Protein AF-A0A1S3QLS3-F1 (afdb_monomer)

Secondary structure (DSSP, 8-state):
-----------PPPPPPP------TTS---------SSHHHHHHHHHHHHHHHHHHHHHHTSSSS-SSSGGGTHHHHHHHHHHHHHHHHHHHHHHHHHHHHHHHHHHHHHHHHHHHTT-TTS-HHHHHHHHHHHHHHHHHHHHHHHHHHHHHHHHHHHHHS-TT-HHHHHHHHHHHHHHHHHHHHHHHHHHHHHHHHHHHHHHHHHHHHHHHHHHHHHHHHHHHHHHHHHHHHHHHHHHHHHHHHHHHHS--

Nearest PDB structures (foldseek):
  3g6b-assembly1_B  TM=3.651E-01  e=9.790E+00  Thermotoga maritima

pLDDT: mean 72.8, std 21.17, range [32.88, 98.12]

Foldseek 3Di:
DDDDDDDDDDDDDDDDDDDDPDDDPPPPDDDDDDDDDPDPVVVVVVVVVVVVVVVVVVVVVPPDDDDDPPPVVVVVVVVVVVVVVVVVVVVVVVVVVVVVVLVVLLVVLVVVLVVLCPDPVDDPVRSVVSSVVSVVVNVVSVVVVVVVVVVVVLVVLCVPDDPVPVVSVVVSVVVVVVVVVVVVVVVVVVVVVVVVVVVVVVVVVVVVVVVVVVVVVVVVVVVVVVVVVVVVVVVCVVVVVVVVVVVVVVPD

Mean predicted aligned error: 20.03 Å

Radius of gyration: 39.35 Å; Cα contacts (8 Å, |Δi|>4): 33; chains: 1; bounding box: 95×47×128 Å

Sequence (252 aa):
MVAAIGGALSRDPVPKPARTDSPSLFQRIGDIPTREKGAAAVVGWMRVVCAVLCLGLVGALQRDQVAQHAIKLHRGRSAVAKHAWSWVSDNCRRLGSLIRQKNTAIKKLAVAAAAVGRDHSLSDPERLFQVHTLEVFQKELNESERSVFQAVVGLQRALQGDYRDVVNMKESSRQRLEALREAAIKEEQEYVELVAAEKHQVEAVKSALAQNKTLSMLDEILEDVRRAADRLEEEIEDHAFDNNKQVHQQQT

Structure (mmCIF, N/CA/C/O backbone):
data_AF-A0A1S3QLS3-F1
#
_entry.id   AF-A0A1S3QLS3-F1
#
loop_
_atom_site.group_PDB
_atom_site.id
_atom_site.type_symbol
_atom_site.label_atom_id
_atom_site.label_alt_id
_atom_site.label_comp_id
_atom_site.label_asym_id
_atom_site.label_entity_id
_atom_site.label_seq_id
_atom_site.pdbx_PDB_ins_code
_atom_site.Cartn_x
_atom_site.Cartn_y
_atom_site.Cartn_z
_atom_site.occupancy
_atom_site.B_iso_or_equiv
_atom_site.auth_seq_id
_atom_site.auth_comp_id
_atom_site.auth_asym_id
_atom_site.auth_atom_id
_atom_site.pdbx_PDB_model_num
ATOM 1 N N . MET A 1 1 ? 43.095 -18.457 43.032 1.00 43.31 1 MET A N 1
ATOM 2 C CA . MET A 1 1 ? 42.577 -19.423 44.021 1.00 43.31 1 MET A CA 1
ATOM 3 C C . MET A 1 1 ? 41.508 -18.720 44.850 1.00 43.31 1 MET A C 1
ATOM 5 O O . MET A 1 1 ? 41.838 -18.139 45.868 1.00 43.31 1 MET A O 1
ATOM 9 N N . VAL A 1 2 ? 40.261 -18.691 44.369 1.00 37.59 2 VAL A N 1
ATOM 10 C CA . VAL A 1 2 ? 39.062 -18.357 45.162 1.00 37.59 2 VAL A CA 1
ATOM 11 C C . VAL A 1 2 ? 37.937 -19.241 44.632 1.00 37.59 2 VAL A C 1
ATOM 13 O O . VAL A 1 2 ? 37.809 -19.426 43.423 1.00 37.59 2 VAL A O 1
ATOM 16 N N . ALA A 1 3 ? 37.245 -19.878 45.569 1.00 37.16 3 ALA A N 1
ATOM 17 C CA . ALA A 1 3 ? 36.409 -21.046 45.385 1.00 37.16 3 ALA A CA 1
ATOM 18 C C . ALA A 1 3 ? 35.016 -20.738 44.820 1.00 37.16 3 ALA A C 1
ATOM 20 O O . ALA A 1 3 ? 34.483 -19.638 44.948 1.00 37.16 3 ALA A O 1
ATOM 21 N N . ALA A 1 4 ? 34.451 -21.783 44.222 1.00 37.78 4 ALA A N 1
ATOM 22 C CA . ALA A 1 4 ? 33.091 -21.891 43.739 1.00 37.78 4 ALA A CA 1
ATOM 23 C C . ALA A 1 4 ? 32.052 -21.784 44.866 1.00 37.78 4 ALA A C 1
ATOM 25 O O . ALA A 1 4 ? 32.237 -22.353 45.940 1.00 37.78 4 ALA A O 1
ATOM 26 N N . ILE A 1 5 ? 30.911 -21.165 44.559 1.00 41.22 5 ILE A N 1
ATOM 27 C CA . ILE A 1 5 ? 29.632 -21.454 45.210 1.00 41.22 5 ILE A CA 1
ATOM 28 C C . ILE A 1 5 ? 28.620 -21.689 44.090 1.00 41.22 5 ILE A C 1
ATOM 30 O O . ILE A 1 5 ? 28.290 -20.786 43.323 1.00 41.22 5 ILE A O 1
ATOM 34 N N . GLY A 1 6 ? 28.193 -22.945 43.967 1.00 35.69 6 GLY A N 1
ATOM 35 C CA . GLY A 1 6 ? 27.087 -23.356 43.118 1.00 35.69 6 GLY A CA 1
ATOM 36 C C . GLY A 1 6 ? 25.751 -23.050 43.790 1.00 35.69 6 GLY A C 1
ATOM 37 O O . GLY A 1 6 ? 25.571 -23.315 44.975 1.00 35.69 6 GLY A O 1
ATOM 38 N N . GLY A 1 7 ? 24.814 -22.521 43.007 1.00 32.88 7 GLY A N 1
ATOM 39 C CA . GLY A 1 7 ? 23.398 -22.440 43.344 1.00 32.88 7 GLY A CA 1
ATOM 40 C C . GLY A 1 7 ? 22.599 -23.159 42.265 1.00 32.88 7 GLY A C 1
ATOM 41 O O . GLY A 1 7 ? 22.495 -22.676 41.139 1.00 32.88 7 GLY A O 1
ATOM 42 N N . ALA A 1 8 ? 22.081 -24.338 42.601 1.00 41.31 8 ALA A N 1
ATOM 43 C CA . ALA A 1 8 ? 21.146 -25.089 41.781 1.00 41.31 8 ALA A CA 1
ATOM 44 C C . ALA A 1 8 ? 19.765 -24.419 41.856 1.00 41.31 8 ALA A C 1
ATOM 46 O O . ALA A 1 8 ? 19.129 -24.433 42.907 1.00 41.31 8 ALA A O 1
ATOM 47 N N . LEU A 1 9 ? 19.300 -23.842 40.746 1.00 38.62 9 LEU A N 1
ATOM 48 C CA . LEU A 1 9 ? 17.905 -23.439 40.578 1.00 38.62 9 LEU A CA 1
ATOM 49 C C . LEU A 1 9 ? 17.196 -24.492 39.729 1.00 38.62 9 LEU A C 1
ATOM 51 O O . LEU A 1 9 ? 17.477 -24.669 38.541 1.00 38.62 9 LEU A O 1
ATOM 55 N N . SER A 1 10 ? 16.315 -25.217 40.412 1.00 34.38 10 SER A N 1
ATOM 56 C CA . SER A 1 10 ? 15.362 -26.179 39.876 1.00 34.38 10 SER A CA 1
ATOM 57 C C . SER A 1 10 ? 14.588 -25.559 38.709 1.00 34.38 10 SER A C 1
ATOM 59 O O . SER A 1 10 ? 13.976 -24.501 38.850 1.00 34.38 10 SER A O 1
ATOM 61 N N . ARG A 1 11 ? 14.651 -26.192 37.535 1.00 40.09 11 ARG A N 1
ATOM 62 C CA . ARG A 1 11 ? 13.812 -25.852 36.381 1.00 40.09 11 ARG A CA 1
ATOM 63 C C . ARG A 1 11 ? 12.479 -26.571 36.538 1.00 40.09 11 ARG A C 1
ATOM 65 O O . ARG A 1 11 ? 12.402 -27.761 36.240 1.00 40.09 11 ARG A O 1
ATOM 72 N N . ASP A 1 12 ? 11.445 -25.848 36.944 1.00 38.62 12 ASP A N 1
ATOM 73 C CA . ASP A 1 12 ? 10.074 -26.317 36.770 1.00 38.62 12 ASP A CA 1
ATOM 74 C C . ASP A 1 12 ? 9.695 -26.261 35.276 1.00 38.62 12 ASP A C 1
ATOM 76 O O . ASP A 1 12 ? 10.009 -25.279 34.589 1.00 38.62 12 ASP A O 1
ATOM 80 N N . PRO A 1 13 ? 9.060 -27.307 34.718 1.00 44.97 13 PRO A N 1
ATOM 81 C CA . PRO A 1 13 ? 8.638 -27.312 33.327 1.00 44.97 13 PRO A CA 1
ATOM 82 C C . PRO A 1 13 ? 7.395 -26.433 33.127 1.00 44.97 13 PRO A C 1
ATOM 84 O O . PRO A 1 13 ? 6.360 -26.618 33.763 1.00 44.97 13 PRO A O 1
ATOM 87 N N . VAL A 1 14 ? 7.501 -25.502 32.179 1.00 45.75 14 VAL A N 1
ATOM 88 C CA . VAL A 1 14 ? 6.404 -24.669 31.666 1.00 45.75 14 VAL A CA 1
ATOM 89 C C . VAL A 1 14 ? 5.226 -25.554 31.212 1.00 45.75 14 VAL A C 1
ATOM 91 O O . VAL A 1 14 ? 5.446 -26.497 30.442 1.00 45.75 14 VAL A O 1
ATOM 94 N N . PRO A 1 15 ? 3.975 -25.271 31.626 1.00 42.47 15 PRO A N 1
ATOM 95 C CA . PRO A 1 15 ? 2.816 -26.025 31.167 1.00 42.47 15 PRO A CA 1
ATOM 96 C C . PRO A 1 15 ? 2.546 -25.750 29.680 1.00 42.47 15 PRO A C 1
ATOM 98 O O . PRO A 1 15 ? 2.469 -24.606 29.234 1.00 42.47 15 PRO A O 1
ATOM 101 N N . LYS A 1 16 ? 2.405 -26.828 28.900 1.00 47.44 16 LYS A N 1
ATOM 102 C CA . LYS A 1 16 ? 2.003 -26.784 27.487 1.00 47.44 16 LYS A CA 1
ATOM 103 C C . LYS A 1 16 ? 0.564 -26.261 27.365 1.00 47.44 16 LYS A C 1
ATOM 105 O O . LYS A 1 16 ? -0.307 -26.803 28.046 1.00 47.44 16 LYS A O 1
ATOM 110 N N . PRO A 1 17 ? 0.271 -25.302 26.469 1.00 38.28 17 PRO A N 1
ATOM 111 C CA . PRO A 1 17 ? -1.106 -24.942 26.171 1.00 38.28 17 PRO A CA 1
ATOM 112 C C . PRO A 1 17 ? -1.817 -26.082 25.432 1.00 38.28 17 PRO A C 1
ATOM 114 O O . PRO A 1 17 ? -1.264 -26.722 24.532 1.00 38.28 17 PRO A O 1
ATOM 117 N N . ALA A 1 18 ? -3.052 -26.333 25.864 1.00 37.81 18 ALA A N 1
ATOM 118 C CA . ALA A 1 18 ? -3.961 -27.319 25.313 1.00 37.81 18 ALA A CA 1
ATOM 119 C C . ALA A 1 18 ? -4.232 -27.051 23.825 1.00 37.81 18 ALA A C 1
ATOM 121 O O . ALA A 1 18 ? -4.467 -25.922 23.399 1.00 37.81 18 ALA A O 1
ATOM 122 N N . ARG A 1 19 ? -4.190 -28.131 23.045 1.00 35.97 19 ARG A N 1
ATOM 123 C CA . ARG A 1 19 ? -4.496 -28.169 21.618 1.00 35.97 19 ARG A CA 1
ATOM 124 C C . ARG A 1 19 ? -6.001 -27.929 21.443 1.00 35.97 19 ARG A C 1
ATOM 126 O O . ARG A 1 19 ? -6.796 -28.824 21.706 1.00 35.97 19 ARG A O 1
ATOM 133 N N . THR A 1 20 ? -6.384 -26.722 21.040 1.00 37.94 20 THR A N 1
ATOM 134 C CA . THR A 1 20 ? -7.720 -26.432 20.515 1.00 37.94 20 THR A CA 1
ATOM 135 C C . THR A 1 20 ? -7.693 -26.648 19.006 1.00 37.94 20 THR A C 1
ATOM 137 O O . THR A 1 20 ? -7.101 -25.883 18.247 1.00 37.94 20 THR A O 1
ATOM 140 N N . ASP A 1 21 ? -8.299 -27.751 18.573 1.00 36.53 21 ASP A N 1
ATOM 141 C CA . ASP A 1 21 ? -8.483 -28.089 17.165 1.00 36.53 21 ASP A CA 1
ATOM 142 C C . ASP A 1 21 ? -9.600 -27.213 16.566 1.00 36.53 21 ASP A C 1
ATOM 144 O O . ASP A 1 21 ? -10.753 -27.625 16.457 1.00 36.53 21 ASP A O 1
ATOM 148 N N . SER A 1 22 ? -9.252 -25.985 16.173 1.00 37.41 22 SER A N 1
ATOM 149 C CA . SER A 1 22 ? -10.076 -25.144 15.296 1.00 37.41 22 SER A CA 1
ATOM 150 C C . SER A 1 22 ? -9.427 -25.100 13.908 1.00 37.41 22 SER A C 1
ATOM 152 O O . SER A 1 22 ? -8.279 -24.663 13.787 1.00 37.41 22 SER A O 1
ATOM 154 N N . PRO A 1 23 ? -10.103 -25.557 12.839 1.00 35.03 23 PRO A N 1
ATOM 155 C CA . PRO A 1 23 ? -9.496 -25.628 11.519 1.00 35.03 23 PRO A CA 1
ATOM 156 C C . PRO A 1 23 ? -9.262 -24.227 10.943 1.00 35.03 23 PRO A C 1
ATOM 158 O O . PRO A 1 23 ? -10.153 -23.380 10.920 1.00 35.03 23 PRO A O 1
ATOM 161 N N . SER A 1 24 ? -8.047 -24.001 10.441 1.00 37.50 24 SER A N 1
ATOM 162 C CA . SER A 1 24 ? -7.673 -22.774 9.742 1.00 37.50 24 SER A CA 1
ATOM 163 C C . SER A 1 24 ? -8.561 -22.522 8.512 1.00 37.50 24 SER A C 1
ATOM 165 O O . SER A 1 24 ? -8.827 -23.418 7.707 1.00 37.50 24 SER A O 1
ATOM 167 N N . LEU A 1 25 ? -8.970 -21.263 8.329 1.00 45.78 25 LEU A N 1
ATOM 168 C CA . LEU A 1 25 ? -9.805 -20.758 7.223 1.00 45.78 25 LEU A CA 1
ATOM 169 C C . LEU A 1 25 ? -9.152 -20.920 5.827 1.00 45.78 25 LEU A C 1
ATOM 171 O O . LEU A 1 25 ? -9.762 -20.630 4.802 1.00 45.78 25 LEU A O 1
ATOM 175 N N . PHE A 1 26 ? -7.916 -21.426 5.771 1.00 43.84 26 PHE A N 1
ATOM 176 C CA . PHE A 1 26 ? -7.129 -21.624 4.554 1.00 43.84 26 PHE A CA 1
ATOM 177 C C . PHE A 1 26 ? -7.290 -23.002 3.894 1.00 43.84 26 PHE A C 1
ATOM 179 O O . PHE A 1 26 ? -6.754 -23.208 2.806 1.00 43.84 26 PHE A O 1
ATOM 186 N N . GLN A 1 27 ? -8.031 -23.939 4.494 1.00 36.41 27 GLN A N 1
ATOM 187 C CA . GLN A 1 27 ? -8.052 -25.338 4.036 1.00 36.41 27 GLN A CA 1
ATOM 188 C C . GLN A 1 27 ? -9.330 -25.786 3.309 1.00 36.41 27 GLN A C 1
ATOM 190 O O . GLN A 1 27 ? -9.453 -26.959 2.970 1.00 36.41 27 GLN A O 1
ATOM 195 N N . ARG A 1 28 ? -10.276 -24.879 3.027 1.00 44.75 28 ARG A N 1
ATOM 196 C CA . ARG A 1 28 ? -11.597 -25.242 2.478 1.00 44.75 28 ARG A CA 1
ATOM 197 C C . ARG A 1 28 ? -11.948 -24.555 1.152 1.00 44.75 28 ARG A C 1
ATOM 199 O O . ARG A 1 28 ? -13.066 -24.085 0.981 1.00 44.75 28 ARG A O 1
ATOM 206 N N . ILE A 1 29 ? -11.012 -24.498 0.204 1.00 41.16 29 ILE A N 1
ATOM 207 C CA . ILE A 1 29 ? -11.318 -24.117 -1.188 1.00 41.16 29 ILE A CA 1
ATOM 208 C C . ILE A 1 29 ? -10.591 -25.084 -2.129 1.00 41.16 29 ILE A C 1
ATOM 210 O O . ILE A 1 29 ? -9.549 -24.768 -2.700 1.00 41.16 29 ILE A O 1
ATOM 214 N N . GLY A 1 30 ? -11.134 -26.297 -2.217 1.00 37.22 30 GLY A N 1
ATOM 215 C CA . GLY A 1 30 ? -10.863 -27.243 -3.293 1.00 37.22 30 GLY A CA 1
ATOM 216 C C . GLY A 1 30 ? -11.940 -27.119 -4.371 1.00 37.22 30 GLY A C 1
ATOM 217 O O . GLY A 1 30 ? -13.123 -27.054 -4.052 1.00 37.22 30 GLY A O 1
ATOM 218 N N . ASP A 1 31 ? -11.473 -27.098 -5.618 1.00 34.47 31 ASP A N 1
ATOM 219 C CA . ASP A 1 31 ? -12.165 -27.457 -6.862 1.00 34.47 31 ASP A CA 1
ATOM 220 C C . ASP A 1 31 ? -13.143 -26.454 -7.510 1.00 34.47 31 ASP A C 1
ATOM 222 O O . ASP A 1 31 ? -14.327 -26.376 -7.195 1.00 34.47 31 ASP A O 1
ATOM 226 N N . ILE A 1 32 ? -12.649 -25.759 -8.549 1.00 38.97 32 ILE A N 1
ATOM 227 C CA . ILE A 1 32 ? -13.461 -25.173 -9.632 1.00 38.97 32 ILE A CA 1
ATOM 228 C C . ILE A 1 32 ? -12.772 -25.481 -10.980 1.00 38.97 32 ILE A C 1
ATOM 230 O O . ILE A 1 32 ? -11.584 -25.179 -11.128 1.00 38.97 32 ILE A O 1
ATOM 234 N N . PRO A 1 33 ? -13.473 -26.050 -11.984 1.00 38.00 33 PRO A N 1
ATOM 235 C CA . PRO A 1 33 ? -12.876 -26.444 -13.258 1.00 38.00 33 PRO A CA 1
ATOM 236 C C . PRO A 1 33 ? -12.674 -25.240 -14.192 1.00 38.00 33 PRO A C 1
ATOM 238 O O . PRO A 1 33 ? -13.610 -24.503 -14.507 1.00 38.00 33 PRO A O 1
ATOM 241 N N . THR A 1 34 ? -11.452 -25.054 -14.695 1.00 38.03 34 THR A N 1
ATOM 242 C CA . THR A 1 34 ? -11.127 -24.045 -15.711 1.00 38.03 34 THR A CA 1
ATOM 243 C C . THR A 1 34 ? -11.346 -24.596 -17.122 1.00 38.03 34 THR A C 1
ATOM 245 O O . THR A 1 34 ? -10.622 -25.462 -17.604 1.00 38.03 34 THR A O 1
ATOM 248 N N . ARG A 1 35 ? -12.346 -24.052 -17.825 1.00 35.75 35 ARG A N 1
ATOM 249 C CA . ARG A 1 35 ? -12.597 -24.306 -19.252 1.00 35.75 35 ARG A CA 1
ATOM 250 C C . ARG A 1 35 ? -11.636 -23.464 -20.103 1.00 35.75 35 ARG A C 1
ATOM 252 O O . ARG A 1 35 ? -11.918 -22.316 -20.436 1.00 35.75 35 ARG A O 1
ATOM 259 N N . GLU A 1 36 ? -10.491 -24.043 -20.455 1.00 43.66 36 GLU A N 1
ATOM 260 C CA . GLU A 1 36 ? -9.530 -23.504 -21.425 1.00 43.66 36 GLU A CA 1
ATOM 261 C C . GLU A 1 36 ? -10.065 -23.606 -22.859 1.00 43.66 36 GLU A C 1
ATOM 263 O O . GLU A 1 36 ? -10.094 -24.713 -23.382 1.00 43.66 36 GLU A O 1
ATOM 268 N N . LYS A 1 37 ? -10.420 -22.493 -23.529 1.00 38.56 37 LYS A N 1
ATOM 269 C CA . LYS A 1 37 ? -10.368 -22.391 -25.016 1.00 38.56 37 LYS A CA 1
ATOM 270 C C . LYS A 1 37 ? -10.013 -21.002 -25.597 1.00 38.56 37 LYS A C 1
ATOM 272 O O . LYS A 1 37 ? -9.999 -20.859 -26.811 1.00 38.56 37 LYS A O 1
ATOM 277 N N . GLY A 1 38 ? -9.671 -19.984 -24.794 1.00 40.12 38 GLY A N 1
ATOM 278 C CA . GLY A 1 38 ? -9.421 -18.614 -25.307 1.00 40.12 38 GLY A CA 1
ATOM 279 C C . GLY A 1 38 ? -7.994 -18.056 -25.178 1.00 40.12 38 GLY A C 1
ATOM 280 O O . GLY A 1 38 ? -7.667 -17.055 -25.809 1.00 40.12 38 GLY A O 1
ATOM 281 N N . ALA A 1 39 ? -7.122 -18.670 -24.372 1.00 41.25 39 ALA A N 1
ATOM 282 C CA . ALA A 1 39 ? -5.863 -18.042 -23.945 1.00 41.25 39 ALA A CA 1
ATOM 283 C C . ALA A 1 39 ? -4.697 -18.160 -24.951 1.00 41.25 39 ALA A C 1
ATOM 285 O O . ALA A 1 39 ? -3.745 -17.385 -24.880 1.00 41.25 39 ALA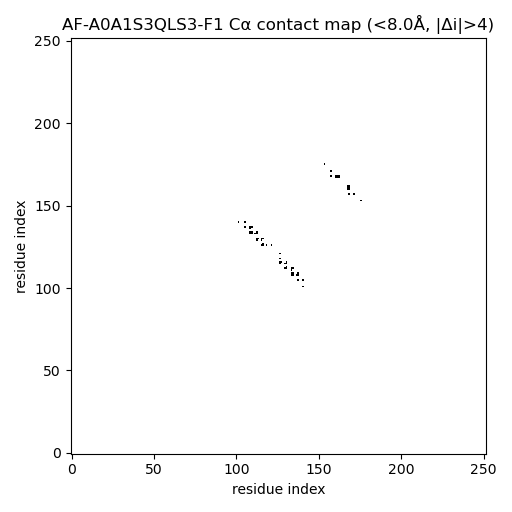 A O 1
ATOM 286 N N . ALA A 1 40 ? -4.756 -19.093 -25.904 1.00 43.12 40 ALA A N 1
ATOM 287 C CA . ALA A 1 40 ? -3.642 -19.350 -26.822 1.00 43.12 40 ALA A CA 1
ATOM 288 C C . ALA A 1 40 ? -3.447 -18.237 -27.871 1.00 43.12 40 ALA A C 1
ATOM 290 O O . ALA A 1 40 ? -2.312 -17.910 -28.220 1.00 43.12 40 ALA A O 1
ATOM 291 N N . ALA A 1 41 ? -4.535 -17.611 -28.332 1.00 44.19 41 ALA A N 1
ATOM 292 C CA . ALA A 1 41 ? -4.475 -16.576 -29.364 1.00 44.19 41 ALA A CA 1
ATOM 293 C C . ALA A 1 41 ? -3.879 -15.260 -28.830 1.00 44.19 41 ALA A C 1
ATOM 295 O O . ALA A 1 41 ? -3.007 -14.675 -29.464 1.00 44.19 41 ALA A O 1
ATOM 296 N N . VAL A 1 42 ? -4.263 -14.836 -27.623 1.00 52.16 42 VAL A N 1
ATOM 297 C CA . VAL A 1 42 ? -3.790 -13.572 -27.023 1.00 52.16 42 VAL A CA 1
ATOM 298 C C . VAL A 1 42 ? -2.299 -13.638 -26.656 1.00 52.16 42 VAL A C 1
ATOM 300 O O . VAL A 1 42 ? -1.559 -12.675 -26.855 1.00 52.16 42 VAL A O 1
ATOM 303 N N . VAL A 1 43 ? -1.816 -14.804 -26.206 1.00 52.22 43 VAL A N 1
ATOM 304 C CA . VAL A 1 43 ? -0.392 -15.029 -25.885 1.00 52.22 43 VAL A CA 1
ATOM 305 C C . VAL A 1 43 ? 0.488 -15.024 -27.144 1.00 52.22 43 VAL A C 1
ATOM 307 O O . VAL A 1 43 ? 1.647 -14.611 -27.079 1.00 52.22 43 VAL A O 1
ATOM 310 N N . GLY A 1 44 ? -0.052 -15.435 -28.297 1.00 49.09 44 GLY A N 1
ATOM 311 C CA . GLY A 1 44 ? 0.652 -15.388 -29.581 1.00 49.09 44 GLY A CA 1
ATOM 312 C C . GLY A 1 44 ? 0.925 -13.959 -30.052 1.00 49.09 44 GLY A C 1
ATOM 313 O O . GLY A 1 44 ? 2.063 -13.623 -30.376 1.00 49.09 44 GLY A O 1
ATOM 314 N N . TRP A 1 45 ? -0.085 -13.089 -30.008 1.00 50.19 45 TRP A N 1
ATOM 315 C CA . TRP A 1 45 ? 0.031 -11.704 -30.481 1.00 50.19 45 TRP A CA 1
ATOM 316 C C . TRP A 1 45 ? 0.941 -10.859 -29.588 1.00 50.19 45 TRP A C 1
ATOM 318 O O . TRP A 1 45 ? 1.773 -10.100 -30.080 1.00 50.19 45 TRP A O 1
ATOM 328 N N . MET A 1 46 ? 0.874 -11.063 -28.271 1.00 52.72 46 MET A N 1
ATOM 329 C CA . MET A 1 46 ? 1.719 -10.340 -27.320 1.00 52.72 46 MET A CA 1
ATOM 330 C C . MET A 1 46 ? 3.203 -10.738 -27.428 1.00 52.72 46 MET A C 1
ATOM 332 O O . MET A 1 46 ? 4.086 -9.904 -27.233 1.00 52.72 46 MET A O 1
ATOM 336 N N . ARG A 1 47 ? 3.494 -11.987 -27.826 1.00 54.97 47 ARG A N 1
ATOM 337 C CA . ARG A 1 47 ? 4.857 -12.444 -28.151 1.00 54.97 47 ARG A CA 1
ATOM 338 C C . ARG A 1 47 ? 5.395 -11.831 -29.441 1.00 54.97 47 ARG A C 1
ATOM 340 O O . ARG A 1 47 ? 6.572 -11.493 -29.482 1.00 54.97 47 ARG A O 1
ATOM 347 N N . VAL A 1 48 ? 4.554 -11.659 -30.461 1.00 65.31 48 VAL A N 1
ATOM 348 C CA . VAL A 1 48 ? 4.946 -11.015 -31.726 1.00 65.31 48 VAL A CA 1
ATOM 349 C C . VAL A 1 48 ? 5.225 -9.528 -31.512 1.00 65.31 48 VAL A C 1
ATOM 351 O O . VAL A 1 48 ? 6.262 -9.043 -31.949 1.00 65.31 48 VAL A O 1
ATOM 354 N N . VAL A 1 49 ? 4.372 -8.819 -30.766 1.00 67.88 49 VAL A N 1
ATOM 355 C CA . VAL A 1 49 ? 4.586 -7.398 -30.434 1.00 67.88 49 VAL A CA 1
ATOM 356 C C . VAL A 1 49 ? 5.864 -7.210 -29.611 1.00 67.88 49 VAL A C 1
ATOM 358 O O . VAL A 1 49 ? 6.665 -6.329 -29.913 1.00 67.88 49 VAL A O 1
ATOM 361 N N . CYS A 1 50 ? 6.110 -8.080 -28.628 1.00 68.25 50 CYS A N 1
ATOM 362 C CA . CYS A 1 50 ? 7.341 -8.059 -27.838 1.00 68.25 50 CYS A CA 1
ATOM 363 C C . CYS A 1 50 ? 8.581 -8.373 -28.695 1.00 68.25 50 CYS A C 1
ATOM 365 O O . CYS A 1 50 ? 9.584 -7.674 -28.593 1.00 68.25 50 CYS A O 1
ATOM 367 N N . ALA A 1 51 ? 8.503 -9.346 -29.609 1.00 64.25 51 ALA A N 1
ATOM 368 C CA . ALA A 1 51 ? 9.592 -9.654 -30.535 1.00 64.25 51 ALA A CA 1
ATOM 369 C C . ALA A 1 51 ? 9.893 -8.489 -31.495 1.00 64.25 51 ALA A C 1
ATOM 371 O O . ALA A 1 51 ? 11.058 -8.172 -31.710 1.00 64.25 51 ALA A O 1
ATOM 372 N N . VAL A 1 52 ? 8.870 -7.812 -32.026 1.00 68.75 52 VAL A N 1
ATOM 373 C CA . VAL A 1 52 ? 9.037 -6.645 -32.910 1.00 68.75 52 VAL A CA 1
ATOM 374 C C . VAL A 1 52 ? 9.644 -5.457 -32.155 1.00 68.75 52 VAL A C 1
ATOM 376 O O . VAL A 1 52 ? 10.575 -4.835 -32.663 1.00 68.75 52 VAL A O 1
ATOM 379 N N . LEU A 1 53 ? 9.204 -5.186 -30.920 1.00 65.12 53 LEU A N 1
ATOM 380 C CA . LEU A 1 53 ? 9.797 -4.142 -30.072 1.00 65.12 53 LEU A CA 1
ATOM 381 C C . LEU A 1 53 ? 11.255 -4.450 -29.695 1.00 65.12 53 LEU A C 1
ATOM 383 O O . LEU A 1 53 ? 12.107 -3.563 -29.747 1.00 65.12 53 LEU A O 1
ATOM 387 N N . CYS A 1 54 ? 11.571 -5.704 -29.365 1.00 62.22 54 CYS A N 1
ATOM 388 C CA . CYS A 1 54 ? 12.933 -6.106 -29.014 1.00 62.22 54 CYS A CA 1
ATOM 389 C C . CYS A 1 54 ? 13.877 -6.156 -30.230 1.00 62.22 54 CYS A C 1
ATOM 391 O O . CYS A 1 54 ? 15.061 -5.863 -30.087 1.00 62.22 54 CYS A O 1
ATOM 393 N N . LEU A 1 55 ? 13.379 -6.485 -31.427 1.00 61.47 55 LEU A N 1
ATOM 394 C CA . LEU A 1 55 ? 14.169 -6.467 -32.666 1.00 61.47 55 LEU A CA 1
ATOM 395 C C . LEU A 1 55 ? 14.365 -5.042 -33.212 1.00 61.47 55 LEU A C 1
ATOM 397 O O . LEU A 1 55 ? 15.440 -4.737 -33.729 1.00 61.47 55 LEU A O 1
ATOM 401 N N . GLY A 1 56 ? 13.384 -4.149 -33.038 1.00 52.44 56 GLY A N 1
ATOM 402 C CA . GLY A 1 56 ? 13.490 -2.733 -33.415 1.00 52.44 56 GLY A CA 1
ATOM 403 C C . GLY A 1 56 ? 14.601 -1.983 -32.668 1.00 52.44 56 GLY A C 1
ATOM 404 O O . GLY A 1 56 ? 15.301 -1.166 -33.264 1.00 52.44 56 GLY A O 1
ATOM 405 N N . LEU A 1 57 ? 14.841 -2.329 -31.399 1.00 51.31 57 LEU A N 1
ATOM 406 C CA . LEU A 1 57 ? 15.940 -1.780 -30.591 1.00 51.31 57 LEU A CA 1
ATOM 407 C C . LEU A 1 57 ? 17.330 -2.256 -31.050 1.00 51.31 57 LEU A C 1
ATOM 409 O O . LEU A 1 57 ? 18.303 -1.517 -30.928 1.00 51.31 57 LEU A O 1
ATOM 413 N N . VAL A 1 58 ? 17.434 -3.463 -31.615 1.00 53.59 58 VAL A N 1
ATOM 414 C CA . VAL A 1 58 ? 18.704 -4.001 -32.140 1.00 53.59 58 VAL A CA 1
ATOM 415 C C . VAL A 1 58 ? 19.004 -3.447 -33.537 1.00 53.59 58 VAL A C 1
ATOM 417 O O . VAL A 1 58 ? 20.161 -3.172 -33.848 1.00 53.59 58 VAL A O 1
ATOM 420 N N . GLY A 1 59 ? 17.974 -3.229 -34.362 1.00 48.59 59 GLY A N 1
ATOM 421 C CA . GLY A 1 59 ? 18.114 -2.657 -35.705 1.00 48.59 59 GLY A CA 1
ATOM 422 C C . GLY A 1 59 ? 18.505 -1.175 -35.720 1.00 48.59 59 GLY A C 1
ATOM 423 O O . GLY A 1 59 ? 19.229 -0.747 -36.617 1.00 48.59 59 GLY A O 1
ATOM 424 N N . ALA A 1 60 ? 18.088 -0.399 -34.713 1.00 45.56 60 ALA A N 1
ATOM 425 C CA . ALA A 1 60 ? 18.444 1.017 -34.592 1.00 45.56 60 ALA A CA 1
ATOM 426 C C . ALA A 1 60 ? 19.912 1.246 -34.177 1.00 45.56 60 ALA A C 1
ATOM 428 O O . ALA A 1 60 ? 20.483 2.282 -34.503 1.00 45.56 60 ALA A O 1
ATOM 429 N N . LEU A 1 61 ? 20.548 0.269 -33.517 1.00 46.03 61 LEU A N 1
ATOM 430 C CA . LEU A 1 61 ? 21.940 0.361 -33.057 1.00 46.03 61 LEU A CA 1
ATOM 431 C C . LEU A 1 61 ? 22.973 -0.077 -34.117 1.00 46.03 61 LEU A C 1
ATOM 433 O O . LEU A 1 61 ? 24.172 -0.018 -33.864 1.00 46.03 61 LEU A O 1
ATOM 437 N N . GLN A 1 62 ? 22.530 -0.570 -35.281 1.00 48.06 62 GLN A N 1
ATOM 438 C CA . GLN A 1 62 ? 23.390 -1.267 -36.246 1.00 48.06 62 GLN A CA 1
ATOM 439 C C . GLN A 1 62 ? 23.494 -0.584 -37.617 1.00 48.06 62 GLN A C 1
ATOM 441 O O . GLN A 1 62 ? 23.789 -1.248 -38.611 1.00 48.06 62 GLN A O 1
ATOM 446 N N . ARG A 1 63 ? 23.234 0.728 -37.695 1.00 44.12 63 ARG A N 1
ATOM 447 C CA . ARG A 1 63 ? 23.302 1.476 -38.962 1.00 44.12 63 ARG A CA 1
ATOM 448 C C . ARG A 1 63 ? 24.552 2.311 -39.198 1.00 44.12 63 ARG A C 1
ATOM 450 O O . ARG A 1 63 ? 24.673 2.827 -40.299 1.00 44.12 63 ARG A O 1
ATOM 457 N N . ASP A 1 64 ? 25.513 2.326 -38.280 1.00 47.09 64 ASP A N 1
ATOM 458 C CA . ASP A 1 64 ? 26.824 2.904 -38.566 1.00 47.09 64 ASP A CA 1
ATOM 459 C C . ASP A 1 64 ? 27.960 1.941 -38.213 1.00 47.09 64 ASP A C 1
ATOM 461 O O . ASP A 1 64 ? 28.188 1.581 -37.063 1.00 47.09 64 ASP A O 1
ATOM 465 N N . GLN A 1 65 ? 28.696 1.593 -39.267 1.00 45.22 65 GLN A N 1
ATOM 466 C CA . GLN A 1 65 ? 30.010 0.958 -39.308 1.00 45.22 65 GLN A CA 1
ATOM 467 C C . GLN A 1 65 ? 30.114 -0.583 -39.341 1.00 45.22 65 GLN A C 1
ATOM 469 O O . GLN A 1 65 ? 29.663 -1.334 -38.480 1.00 45.22 65 GLN A O 1
ATOM 474 N N . VAL A 1 66 ? 30.914 -0.995 -40.334 1.00 47.88 66 VAL A N 1
ATOM 475 C CA . VAL A 1 66 ? 31.646 -2.262 -40.488 1.00 47.88 66 VAL A CA 1
ATOM 476 C C . VAL A 1 66 ? 30.900 -3.419 -41.164 1.00 47.88 66 VAL A C 1
ATOM 478 O O . VAL A 1 66 ? 30.768 -4.527 -40.642 1.00 47.88 66 VAL A O 1
ATOM 481 N N . ALA A 1 67 ? 30.563 -3.211 -42.437 1.00 49.50 67 ALA A N 1
ATOM 482 C CA . ALA A 1 67 ? 30.634 -4.296 -43.407 1.00 49.50 67 ALA A CA 1
ATOM 483 C C . ALA A 1 67 ? 32.118 -4.660 -43.627 1.00 49.50 67 ALA A C 1
ATOM 485 O O . ALA A 1 67 ? 32.879 -3.822 -44.094 1.00 49.50 67 ALA A O 1
ATOM 486 N N . GLN A 1 68 ? 32.504 -5.886 -43.240 1.00 47.84 68 GLN A N 1
ATOM 487 C CA . GLN A 1 68 ? 33.566 -6.756 -43.811 1.00 47.84 68 GLN A CA 1
ATOM 488 C C . GLN A 1 68 ? 34.390 -7.583 -42.798 1.00 47.84 68 GLN A C 1
ATOM 490 O O . GLN A 1 68 ? 35.056 -8.521 -43.215 1.00 47.84 68 GLN A O 1
ATOM 495 N N . HIS A 1 69 ? 34.265 -7.389 -41.477 1.00 44.97 69 HIS A N 1
ATOM 496 C CA . HIS A 1 69 ? 34.952 -8.253 -40.480 1.00 44.97 69 HIS A CA 1
ATOM 497 C C . HIS A 1 69 ? 34.029 -9.198 -39.678 1.00 44.97 69 HIS A C 1
ATOM 499 O O . HIS A 1 69 ? 34.456 -9.871 -38.741 1.00 44.97 69 HIS A O 1
ATOM 505 N N . ALA A 1 70 ? 32.751 -9.297 -40.048 1.00 45.50 70 ALA A N 1
ATOM 506 C CA . ALA A 1 70 ? 31.720 -9.864 -39.180 1.00 45.50 70 ALA A CA 1
ATO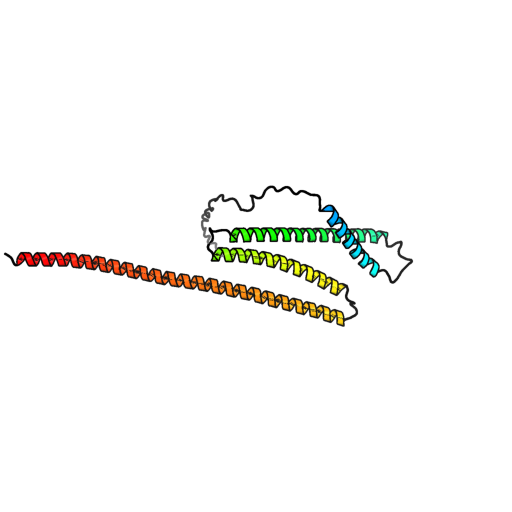M 507 C C . ALA A 1 70 ? 31.748 -11.406 -39.045 1.00 45.50 70 ALA A C 1
ATOM 509 O O . ALA A 1 70 ? 31.382 -11.947 -38.003 1.00 45.50 70 ALA A O 1
ATOM 510 N N . ILE A 1 71 ? 32.244 -12.151 -40.039 1.00 48.38 71 ILE A N 1
ATOM 511 C CA . ILE A 1 71 ? 31.973 -13.602 -40.135 1.00 48.38 71 ILE A CA 1
ATOM 512 C C . ILE A 1 71 ? 32.689 -14.443 -39.052 1.00 48.38 71 ILE A C 1
ATOM 514 O O . ILE A 1 71 ? 32.175 -15.491 -38.661 1.00 48.38 71 ILE A O 1
ATOM 518 N N . LYS A 1 72 ? 33.805 -13.982 -38.462 1.00 47.94 72 LYS A N 1
ATOM 519 C CA . LYS A 1 72 ? 34.504 -14.732 -37.392 1.00 47.94 72 LYS A CA 1
ATOM 520 C C . LYS A 1 72 ? 34.018 -14.439 -35.963 1.00 47.94 72 LYS A C 1
ATOM 522 O O . LYS A 1 72 ? 34.243 -15.271 -35.088 1.00 47.94 72 LYS A O 1
ATOM 527 N N . LEU A 1 73 ? 33.285 -13.347 -35.714 1.00 51.69 73 LEU A N 1
ATOM 528 C CA . LEU A 1 73 ? 32.772 -13.020 -34.368 1.00 51.69 73 LEU A CA 1
ATOM 529 C C . LEU A 1 73 ? 31.384 -13.630 -34.070 1.00 51.69 73 LEU A C 1
ATOM 531 O O . LEU A 1 73 ? 30.966 -13.712 -32.914 1.00 51.69 73 LEU A O 1
ATOM 535 N N . HIS A 1 74 ? 30.654 -14.091 -35.092 1.00 50.91 74 HIS A N 1
ATOM 536 C CA . HIS A 1 74 ? 29.273 -14.571 -34.937 1.00 50.91 74 HIS A CA 1
ATOM 537 C C . HIS A 1 74 ? 29.131 -15.926 -34.223 1.00 50.91 74 HIS A C 1
ATOM 539 O O . HIS A 1 74 ? 28.058 -16.216 -33.683 1.00 50.91 74 HIS A O 1
ATOM 545 N N . ARG A 1 75 ? 30.194 -16.745 -34.163 1.00 51.59 75 ARG A N 1
ATOM 546 C CA . ARG A 1 75 ? 30.131 -18.098 -33.574 1.00 51.59 75 ARG A CA 1
ATOM 547 C C . ARG A 1 75 ? 30.086 -18.077 -32.039 1.00 51.59 75 ARG A C 1
ATOM 549 O O . ARG A 1 75 ? 29.333 -18.848 -31.457 1.00 51.59 75 ARG A O 1
ATOM 556 N N . GLY A 1 76 ? 30.794 -17.142 -31.396 1.00 53.69 76 GLY A N 1
ATOM 557 C CA . GLY A 1 76 ? 30.678 -16.875 -29.952 1.00 53.69 76 GLY A CA 1
ATOM 558 C C . GLY A 1 76 ? 29.501 -15.955 -29.600 1.00 53.69 76 GLY A C 1
ATOM 559 O O . GLY A 1 76 ? 28.813 -16.169 -28.603 1.00 53.69 76 GLY A O 1
ATOM 560 N N . ARG A 1 77 ? 29.189 -14.984 -30.471 1.00 54.09 77 ARG A N 1
ATOM 561 C CA . ARG A 1 77 ? 28.079 -14.034 -30.283 1.00 54.09 77 ARG A CA 1
ATOM 562 C C . ARG A 1 77 ? 26.704 -14.703 -30.302 1.00 54.09 77 ARG A C 1
ATOM 564 O O . ARG A 1 77 ? 25.823 -14.258 -29.581 1.00 54.09 77 ARG A O 1
ATOM 571 N N . SER A 1 78 ? 26.522 -15.793 -31.053 1.00 60.06 78 SER A N 1
ATOM 572 C CA . SER A 1 78 ? 25.266 -16.559 -31.042 1.00 60.06 78 SER A CA 1
ATOM 573 C C . SER A 1 78 ? 25.003 -17.283 -29.720 1.00 60.06 78 SER A C 1
ATOM 575 O O . SER A 1 78 ? 23.855 -17.345 -29.293 1.00 60.06 78 SER A O 1
ATOM 577 N N . ALA A 1 79 ? 26.027 -17.825 -29.053 1.00 64.19 79 ALA A N 1
ATOM 578 C CA . ALA A 1 79 ? 25.851 -18.493 -27.760 1.00 64.19 79 ALA A CA 1
ATOM 579 C C . ALA A 1 79 ? 25.557 -17.478 -26.642 1.00 64.19 79 ALA A C 1
ATOM 581 O O . ALA A 1 79 ? 24.621 -17.665 -25.867 1.00 64.19 79 ALA A O 1
ATOM 582 N N . VAL A 1 80 ? 26.285 -16.357 -26.634 1.00 66.88 80 VAL A N 1
ATOM 583 C CA . VAL A 1 80 ? 26.053 -15.238 -25.705 1.00 66.88 80 VAL A CA 1
ATOM 584 C C . VAL A 1 80 ? 24.684 -14.592 -25.941 1.00 66.88 80 VAL A C 1
ATOM 586 O O . VAL A 1 80 ? 23.960 -14.327 -24.986 1.00 66.88 80 VAL A O 1
ATOM 589 N N . ALA A 1 81 ? 24.272 -14.411 -27.199 1.00 71.50 81 ALA A N 1
ATOM 590 C CA . ALA A 1 81 ? 22.943 -13.901 -27.529 1.00 71.50 81 ALA A CA 1
ATOM 591 C C . ALA A 1 81 ? 21.835 -14.870 -27.092 1.00 71.50 81 ALA A C 1
ATOM 593 O O . ALA A 1 81 ? 20.855 -14.429 -26.503 1.00 71.50 81 ALA A O 1
ATOM 594 N N . LYS A 1 82 ? 21.987 -16.183 -27.316 1.00 75.69 82 LYS A N 1
ATOM 595 C CA . LYS A 1 82 ? 21.013 -17.190 -26.856 1.00 75.69 82 LYS A CA 1
ATOM 596 C C . LYS A 1 82 ? 20.842 -17.170 -25.336 1.00 75.69 82 LYS A C 1
ATOM 598 O O . LYS A 1 82 ? 19.709 -17.200 -24.869 1.00 75.69 82 LYS A O 1
ATOM 603 N N . HIS A 1 83 ? 21.940 -17.062 -24.589 1.00 78.62 83 HIS A N 1
ATOM 604 C CA . HIS A 1 83 ? 21.910 -16.963 -23.128 1.00 78.62 83 HIS A CA 1
ATOM 605 C C . HIS A 1 83 ? 21.278 -15.647 -22.637 1.00 78.62 83 HIS A C 1
ATOM 607 O O . HIS A 1 83 ? 20.493 -15.639 -21.691 1.00 78.62 83 HIS A O 1
ATOM 613 N N . ALA A 1 84 ? 21.577 -14.520 -23.291 1.00 76.56 84 ALA A N 1
ATOM 614 C CA . ALA A 1 84 ? 20.942 -13.240 -22.980 1.00 76.56 84 ALA A CA 1
ATOM 615 C C . ALA A 1 84 ? 19.424 -13.284 -23.239 1.00 76.56 84 ALA A C 1
ATOM 617 O O . ALA A 1 84 ? 18.636 -12.857 -22.398 1.00 76.56 84 ALA A O 1
ATOM 618 N N . TRP A 1 85 ? 19.002 -13.869 -24.364 1.00 83.31 85 TRP A N 1
ATOM 619 C CA . TRP A 1 85 ? 17.588 -14.050 -24.698 1.00 83.31 85 TRP A CA 1
ATOM 620 C C . TRP A 1 85 ? 16.863 -14.995 -23.737 1.00 83.31 85 TRP A C 1
ATOM 622 O O . TRP A 1 85 ? 15.731 -14.700 -23.350 1.00 83.31 85 TRP A O 1
ATOM 632 N N . SER A 1 86 ? 17.493 -16.099 -23.317 1.00 85.75 86 SER A N 1
ATOM 633 C CA . SER A 1 86 ? 16.899 -16.994 -22.318 1.00 85.75 86 SER A CA 1
ATOM 634 C C . SER A 1 86 ? 16.748 -16.294 -20.970 1.00 85.75 86 SER A C 1
ATOM 636 O O . SER A 1 86 ? 15.672 -16.352 -20.384 1.00 85.75 86 SER A O 1
ATOM 638 N N . TRP A 1 87 ? 17.760 -15.538 -20.528 1.00 88.88 87 TRP A N 1
ATOM 639 C CA . TRP A 1 87 ? 17.690 -14.765 -19.287 1.00 88.88 87 TRP A CA 1
ATOM 640 C C . TRP A 1 87 ? 16.564 -13.722 -19.311 1.00 88.88 87 TRP A C 1
ATOM 642 O O . TRP A 1 87 ? 15.772 -13.656 -18.369 1.00 88.88 87 TRP A O 1
ATOM 652 N N . VAL A 1 88 ? 16.432 -12.938 -20.389 1.00 85.94 88 VAL A N 1
ATOM 653 C CA . VAL A 1 88 ? 15.333 -11.963 -20.530 1.00 85.94 88 VAL A CA 1
ATOM 654 C C . VAL A 1 88 ? 13.980 -12.676 -20.514 1.00 85.94 88 VAL A C 1
ATOM 656 O O . VAL A 1 88 ? 13.097 -12.304 -19.744 1.00 85.94 88 VAL A O 1
ATOM 659 N N . SER A 1 89 ? 13.829 -13.743 -21.304 1.00 89.56 89 SER A N 1
ATOM 660 C CA . SER A 1 89 ? 12.599 -14.544 -21.357 1.00 89.56 89 SER A CA 1
ATOM 661 C C . SER A 1 89 ? 12.205 -15.096 -19.982 1.00 89.56 89 SER A C 1
ATOM 663 O O . SER A 1 89 ? 11.032 -15.032 -19.600 1.00 89.56 89 SER A O 1
ATOM 665 N N . ASP A 1 90 ? 13.164 -15.620 -19.220 1.00 91.88 90 ASP A N 1
ATOM 666 C CA . ASP A 1 90 ? 12.910 -16.207 -17.905 1.00 91.88 90 ASP A CA 1
ATOM 667 C C . ASP A 1 90 ? 12.509 -15.150 -16.874 1.00 91.88 90 ASP A C 1
ATOM 669 O O . ASP A 1 90 ? 11.559 -15.361 -16.116 1.00 91.88 90 ASP A O 1
ATOM 673 N N . ASN A 1 91 ? 13.152 -13.981 -16.877 1.00 87.69 91 ASN A N 1
ATOM 674 C CA . ASN A 1 91 ? 12.785 -12.877 -15.988 1.00 87.69 91 ASN A CA 1
ATOM 675 C C . ASN A 1 91 ? 11.429 -12.263 -16.354 1.00 87.69 91 ASN A C 1
ATOM 677 O O . ASN A 1 91 ? 10.608 -12.036 -15.466 1.00 87.69 91 ASN A O 1
ATOM 681 N N . CYS A 1 92 ? 11.126 -12.089 -17.643 1.00 88.50 92 CYS A N 1
ATOM 682 C CA . CYS A 1 92 ? 9.797 -11.663 -18.088 1.00 88.50 92 CYS A CA 1
ATOM 683 C C . CYS A 1 92 ? 8.716 -12.676 -17.686 1.00 88.50 92 CYS A C 1
ATOM 685 O O . CYS A 1 92 ? 7.625 -12.288 -17.265 1.00 88.50 92 CYS A O 1
ATOM 687 N N . ARG A 1 93 ? 9.016 -13.981 -17.754 1.00 94.06 93 ARG A N 1
ATOM 688 C CA . ARG A 1 93 ? 8.105 -15.034 -17.285 1.00 94.06 93 ARG A CA 1
ATOM 689 C C . ARG A 1 93 ? 7.876 -14.950 -15.776 1.00 94.06 93 ARG A C 1
ATOM 691 O O . ARG A 1 93 ? 6.728 -15.052 -15.343 1.00 94.06 93 ARG A O 1
ATOM 698 N N . ARG A 1 94 ? 8.939 -14.754 -14.988 1.00 94.19 94 ARG A N 1
ATOM 699 C CA . ARG A 1 94 ? 8.864 -14.581 -13.527 1.00 94.19 94 ARG A CA 1
ATOM 700 C C . ARG A 1 94 ? 8.046 -13.348 -13.154 1.00 94.19 94 ARG A C 1
ATOM 702 O O . ARG A 1 94 ? 7.099 -13.479 -12.386 1.00 94.19 94 ARG A O 1
ATOM 709 N N . LEU A 1 95 ? 8.328 -12.197 -13.763 1.00 90.38 95 LEU A N 1
ATOM 710 C CA . LEU A 1 95 ? 7.566 -10.966 -13.550 1.00 90.38 95 LEU A CA 1
ATOM 711 C C . LEU A 1 95 ? 6.091 -11.155 -13.923 1.00 90.38 95 LEU A C 1
ATOM 713 O O . LEU A 1 95 ? 5.207 -10.869 -13.124 1.00 90.38 95 LEU A O 1
ATOM 717 N N . GLY A 1 96 ? 5.807 -11.742 -15.088 1.00 93.31 96 GLY A N 1
ATOM 718 C CA . GLY A 1 96 ? 4.436 -12.053 -15.496 1.00 93.31 96 GLY A CA 1
ATOM 719 C C . GLY A 1 96 ? 3.727 -13.043 -14.563 1.00 93.31 96 GLY A C 1
ATOM 720 O O . GLY A 1 96 ? 2.502 -13.021 -14.446 1.00 93.31 96 GLY A O 1
ATOM 721 N N . SER A 1 97 ? 4.460 -13.929 -13.883 1.00 96.06 97 SER A N 1
ATOM 722 C CA . SER A 1 97 ? 3.909 -14.775 -12.817 1.00 96.06 97 SER A CA 1
ATOM 723 C C . SER A 1 97 ? 3.591 -13.962 -11.560 1.00 96.06 97 SER A C 1
ATOM 725 O O . SER A 1 97 ? 2.488 -14.088 -11.035 1.00 96.06 97 SER A O 1
ATOM 727 N N . LEU A 1 98 ? 4.508 -13.098 -11.116 1.00 95.44 98 LEU A N 1
ATOM 728 C CA . LEU A 1 98 ? 4.322 -12.238 -9.942 1.00 95.44 98 LEU A CA 1
ATOM 729 C C . LEU A 1 98 ? 3.121 -11.300 -10.102 1.00 95.44 98 LEU A C 1
ATOM 731 O O . LEU A 1 98 ? 2.277 -11.240 -9.215 1.00 95.44 98 LEU A O 1
ATOM 735 N N . ILE A 1 99 ? 2.968 -10.648 -11.258 1.00 94.06 99 ILE A N 1
ATOM 736 C CA . ILE A 1 99 ? 1.814 -9.774 -11.529 1.00 94.06 99 ILE A CA 1
ATOM 737 C C . ILE A 1 99 ? 0.492 -10.558 -11.470 1.00 94.06 99 ILE A C 1
ATOM 739 O O . ILE A 1 99 ? -0.500 -10.090 -10.908 1.00 94.06 99 ILE A O 1
ATOM 743 N N . ARG A 1 100 ? 0.464 -11.796 -11.982 1.00 96.31 100 ARG A N 1
ATOM 744 C CA . ARG A 1 100 ? -0.719 -12.670 -11.872 1.00 96.31 100 ARG A CA 1
ATOM 745 C C . ARG A 1 100 ? -1.008 -13.086 -10.429 1.00 96.31 100 ARG A C 1
ATOM 747 O O . ARG A 1 100 ? -2.174 -13.102 -10.02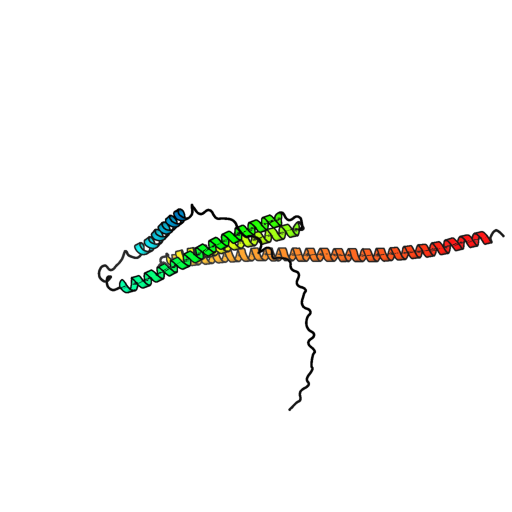6 1.00 96.31 100 ARG A O 1
ATOM 754 N N . GLN A 1 101 ? 0.028 -13.394 -9.652 1.00 96.12 101 GLN A N 1
ATOM 755 C CA . GLN A 1 101 ? -0.100 -13.710 -8.227 1.00 96.12 101 GLN A CA 1
ATOM 756 C C . GLN A 1 101 ? -0.629 -12.507 -7.440 1.00 96.12 101 GLN A C 1
ATOM 758 O O . GLN A 1 101 ? -1.613 -12.657 -6.718 1.00 96.12 101 GLN A O 1
ATOM 763 N N . LYS A 1 102 ? -0.080 -11.307 -7.665 1.00 96.50 102 LYS A N 1
ATOM 764 C CA . LYS A 1 102 ? -0.568 -10.044 -7.090 1.00 96.50 102 LYS A CA 1
ATOM 765 C C . LYS A 1 102 ? -2.050 -9.822 -7.400 1.00 96.50 102 LYS A C 1
ATOM 767 O O . LYS A 1 102 ? -2.843 -9.597 -6.495 1.00 96.50 102 LYS A O 1
ATOM 772 N N . ASN A 1 103 ? -2.462 -9.969 -8.661 1.00 96.81 103 ASN A N 1
ATOM 773 C CA . ASN A 1 103 ? -3.869 -9.809 -9.052 1.00 96.81 103 ASN A CA 1
ATOM 774 C C . ASN A 1 103 ? -4.793 -10.841 -8.390 1.00 96.81 103 ASN A C 1
ATOM 776 O O . ASN A 1 103 ? -5.948 -10.546 -8.091 1.00 96.81 103 ASN A O 1
ATOM 780 N N . THR A 1 104 ? -4.295 -12.052 -8.146 1.00 97.50 104 THR A N 1
ATOM 781 C CA . THR A 1 104 ? -5.037 -13.071 -7.395 1.00 97.50 104 THR A CA 1
ATOM 782 C C . THR A 1 104 ? -5.157 -12.686 -5.921 1.00 97.50 104 THR A C 1
ATOM 784 O O . THR A 1 104 ? -6.234 -12.827 -5.349 1.00 97.50 104 THR A O 1
ATOM 787 N N . ALA A 1 105 ? -4.086 -12.167 -5.315 1.00 97.38 105 ALA A N 1
ATOM 788 C CA . ALA A 1 105 ? -4.096 -11.676 -3.940 1.00 97.38 105 ALA A CA 1
ATOM 789 C C . ALA A 1 105 ? -5.082 -10.513 -3.759 1.00 97.38 105 ALA A C 1
ATOM 791 O O . ALA A 1 105 ? -5.910 -10.573 -2.860 1.00 97.38 105 ALA A O 1
ATOM 792 N N . ILE A 1 106 ? -5.087 -9.530 -4.666 1.00 97.44 106 ILE A N 1
ATOM 793 C CA . ILE A 1 106 ? -6.041 -8.407 -4.640 1.00 97.44 106 ILE A CA 1
ATOM 794 C C . ILE A 1 106 ? -7.485 -8.907 -4.690 1.00 97.44 106 ILE A C 1
ATOM 796 O O . ILE A 1 106 ? -8.306 -8.500 -3.877 1.00 97.44 106 ILE A O 1
ATOM 800 N N . LYS A 1 107 ? -7.800 -9.851 -5.586 1.00 97.81 107 LYS A N 1
ATOM 801 C CA . LYS A 1 107 ? -9.145 -10.446 -5.646 1.00 97.81 107 LYS A CA 1
ATOM 802 C C . LYS A 1 107 ? -9.523 -11.148 -4.342 1.00 97.81 107 LYS A C 1
ATOM 804 O O . LYS A 1 107 ? -10.661 -11.033 -3.904 1.00 97.81 107 LYS A O 1
ATOM 809 N N . LYS A 1 108 ? -8.585 -11.869 -3.721 1.00 98.00 108 LYS A N 1
ATOM 810 C CA . LYS A 1 108 ? -8.814 -12.528 -2.427 1.00 98.00 108 LYS A CA 1
ATOM 811 C C . LYS A 1 108 ? -9.040 -11.515 -1.306 1.0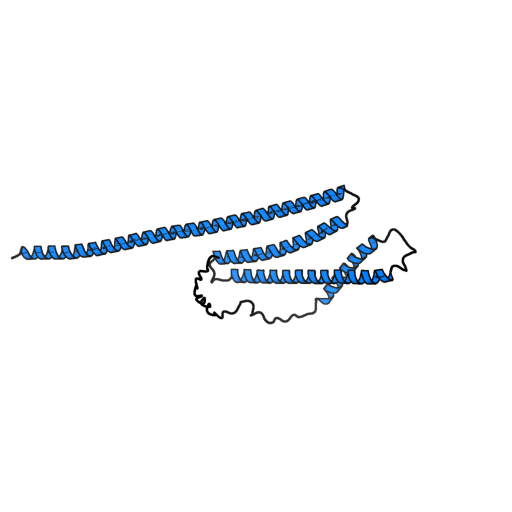0 98.00 108 LYS A C 1
ATOM 813 O O . LYS A 1 108 ? -9.960 -11.709 -0.523 1.00 98.00 108 LYS A O 1
ATOM 818 N N . LEU A 1 109 ? -8.253 -10.440 -1.260 1.00 97.81 109 LEU A N 1
ATOM 819 C CA . LEU A 1 109 ? -8.427 -9.348 -0.300 1.00 97.81 109 LEU A CA 1
ATOM 820 C C . LEU A 1 109 ? -9.787 -8.663 -0.475 1.00 97.81 109 LEU A C 1
ATOM 822 O O . LEU A 1 109 ? -10.476 -8.445 0.512 1.00 97.81 109 LEU A O 1
ATOM 826 N N . ALA A 1 110 ? -10.226 -8.424 -1.714 1.00 97.62 110 ALA A N 1
ATOM 827 C CA . ALA A 1 110 ? -11.548 -7.866 -1.995 1.00 97.62 110 ALA A CA 1
ATOM 828 C C . ALA A 1 110 ? -12.689 -8.789 -1.528 1.00 97.62 110 ALA A C 1
ATOM 830 O O . ALA A 1 110 ? -13.657 -8.333 -0.925 1.00 97.62 110 ALA A O 1
ATOM 831 N N . VAL A 1 111 ? -12.568 -10.103 -1.760 1.00 98.12 111 VAL A N 1
ATOM 832 C CA . VAL A 1 111 ? -13.539 -11.090 -1.257 1.00 98.12 111 VAL A CA 1
ATOM 833 C C . VAL A 1 111 ? -13.548 -11.128 0.272 1.00 98.12 111 VAL A C 1
ATOM 835 O O . VAL A 1 111 ? -14.625 -11.180 0.862 1.00 98.12 111 VAL A O 1
ATOM 838 N N . ALA A 1 112 ? -12.377 -11.074 0.911 1.00 97.69 112 ALA A N 1
ATOM 839 C CA . ALA A 1 112 ? -12.261 -11.031 2.365 1.00 97.69 112 ALA A CA 1
ATOM 840 C C . ALA A 1 112 ? -12.898 -9.758 2.942 1.00 97.69 112 ALA A C 1
ATOM 842 O O . ALA A 1 112 ? -13.702 -9.854 3.864 1.00 97.69 112 ALA A O 1
ATOM 843 N N . ALA A 1 113 ? -12.637 -8.591 2.348 1.00 96.56 113 ALA A N 1
ATOM 844 C CA . ALA A 1 113 ? -13.236 -7.324 2.761 1.00 96.56 113 ALA A CA 1
ATOM 845 C C . ALA A 1 113 ? -14.767 -7.365 2.638 1.00 96.56 113 ALA A C 1
ATOM 847 O O . ALA A 1 113 ? -15.481 -7.003 3.568 1.00 96.56 113 ALA A O 1
ATOM 848 N N . ALA A 1 114 ? -15.289 -7.909 1.535 1.00 97.19 114 ALA A N 1
ATOM 849 C CA . ALA A 1 114 ? -16.727 -8.088 1.348 1.00 97.19 114 ALA A CA 1
ATOM 850 C C . ALA A 1 114 ? -17.349 -9.127 2.300 1.00 97.19 114 ALA A C 1
ATOM 852 O O . ALA A 1 114 ? -18.555 -9.083 2.548 1.00 97.19 114 ALA A O 1
ATOM 853 N N . ALA A 1 115 ? -16.579 -10.106 2.780 1.00 97.12 115 ALA A N 1
ATOM 854 C CA . ALA A 1 115 ? -17.036 -11.070 3.777 1.00 97.12 115 ALA A CA 1
ATOM 855 C C . ALA A 1 115 ? -17.113 -10.421 5.164 1.00 97.12 115 ALA A C 1
ATOM 857 O O . ALA A 1 115 ? -18.173 -10.463 5.778 1.00 97.12 115 ALA A O 1
ATOM 858 N N . VAL A 1 116 ? -16.044 -9.740 5.590 1.00 96.75 116 VAL A N 1
ATOM 859 C CA . VAL A 1 116 ? -15.996 -8.977 6.848 1.00 96.75 116 VAL A CA 1
ATOM 860 C C . VAL A 1 116 ? -17.096 -7.917 6.879 1.00 96.75 116 VAL A C 1
ATOM 862 O O . VAL A 1 116 ? -17.833 -7.821 7.851 1.00 96.75 116 VAL A O 1
ATOM 865 N N . GLY A 1 117 ? -17.295 -7.175 5.785 1.00 94.19 117 GLY A N 1
ATOM 866 C CA . GLY A 1 117 ? -18.341 -6.154 5.686 1.00 94.19 117 GLY A CA 1
ATOM 867 C C . GLY A 1 117 ? -19.775 -6.684 5.837 1.00 94.19 117 GLY A C 1
ATOM 868 O O . GLY A 1 117 ? -20.677 -5.906 6.135 1.00 94.19 117 GLY A O 1
ATOM 869 N N . ARG A 1 118 ? -19.993 -7.993 5.654 1.00 95.88 118 ARG A N 1
ATOM 870 C CA . ARG A 1 118 ? -21.290 -8.670 5.841 1.00 95.88 118 ARG A CA 1
ATOM 871 C C . ARG A 1 118 ? -21.375 -9.461 7.146 1.00 95.88 118 ARG A C 1
ATOM 873 O O . ARG A 1 118 ? -22.404 -10.079 7.407 1.00 95.88 118 ARG A O 1
ATOM 880 N N . ASP A 1 119 ? -20.311 -9.477 7.939 1.00 94.75 119 ASP A N 1
ATOM 881 C CA . ASP A 1 119 ? -20.281 -10.206 9.194 1.00 94.75 119 ASP A CA 1
ATOM 882 C C . ASP A 1 119 ? -20.983 -9.396 10.291 1.00 94.75 119 ASP A C 1
ATOM 884 O O . ASP A 1 119 ? -20.496 -8.362 10.751 1.00 94.75 119 ASP A O 1
ATOM 888 N N . HIS A 1 120 ? -22.166 -9.868 10.686 1.00 93.62 120 HIS A N 1
ATOM 889 C CA . HIS A 1 120 ? -22.965 -9.276 11.758 1.00 93.62 120 HIS A CA 1
ATOM 890 C C . HIS A 1 120 ? -22.504 -9.699 13.160 1.00 93.62 120 HIS A C 1
ATOM 892 O O . HIS A 1 120 ? -23.019 -9.170 14.140 1.00 93.62 120 HIS A O 1
ATOM 898 N N . SER A 1 121 ? -21.570 -10.652 13.276 1.00 94.25 121 SER A N 1
ATOM 899 C CA . SER A 1 121 ? -20.997 -11.036 14.573 1.00 94.25 121 SER A CA 1
ATOM 900 C C . SER A 1 121 ? -19.979 -10.018 15.095 1.00 94.25 121 SER A C 1
ATOM 902 O O . SER A 1 121 ? -19.712 -9.980 16.295 1.00 94.25 121 SER A O 1
ATOM 904 N N . LEU A 1 122 ? -19.445 -9.174 14.207 1.00 93.00 122 LEU A N 1
ATOM 905 C CA . LEU A 1 122 ? -18.497 -8.116 14.533 1.00 93.00 122 LEU A CA 1
ATOM 906 C C . LEU A 1 122 ? -19.220 -6.826 14.912 1.00 93.00 122 LEU A C 1
ATOM 908 O O . LEU A 1 122 ? -20.237 -6.458 14.315 1.00 93.00 122 LEU A O 1
ATOM 912 N N . SER A 1 123 ? -18.636 -6.089 15.856 1.00 92.69 123 SER A N 1
ATOM 913 C CA . SER A 1 123 ? -19.081 -4.727 16.142 1.00 92.69 123 SER A CA 1
ATOM 914 C C . SER A 1 123 ? -18.845 -3.815 14.929 1.00 92.69 123 SER A C 1
ATOM 916 O O . SER A 1 123 ? -17.881 -3.987 14.183 1.00 92.69 123 SER A O 1
ATOM 918 N N . ASP A 1 124 ? -19.709 -2.820 14.723 1.00 90.62 124 ASP A N 1
ATOM 919 C CA . ASP A 1 124 ? -19.565 -1.844 13.634 1.00 90.62 124 ASP A CA 1
ATOM 920 C C . ASP A 1 124 ? -18.163 -1.195 13.530 1.00 90.62 124 ASP A C 1
ATOM 922 O O . ASP A 1 124 ? -17.625 -1.163 12.418 1.00 90.62 124 ASP A O 1
ATOM 926 N N . PRO A 1 125 ? -17.522 -0.720 14.623 1.00 88.06 125 PRO A N 1
ATOM 927 C CA . PRO A 1 125 ? -16.176 -0.147 14.538 1.00 88.06 125 PRO A CA 1
ATOM 928 C C . PRO A 1 125 ? -15.110 -1.185 14.167 1.00 88.06 125 PRO A C 1
ATOM 930 O O . PRO A 1 125 ? -14.202 -0.888 13.392 1.00 88.06 125 PRO A O 1
ATOM 933 N N . GLU A 1 126 ? -15.228 -2.412 14.672 1.00 88.44 126 GLU A N 1
ATOM 934 C CA . GLU A 1 126 ? -14.306 -3.504 14.355 1.00 88.44 126 GLU A CA 1
ATOM 935 C C . GLU A 1 126 ? -14.426 -3.932 12.890 1.00 88.44 126 GLU A C 1
ATOM 937 O O . GLU A 1 126 ? -13.419 -4.104 12.200 1.00 88.44 126 GLU A O 1
ATOM 942 N N . ARG A 1 127 ? -15.657 -4.020 12.381 1.00 93.25 127 ARG A N 1
ATOM 943 C CA . ARG A 1 127 ? -15.940 -4.314 10.976 1.00 93.25 127 ARG A CA 1
ATOM 944 C C . ARG A 1 127 ? -15.340 -3.257 10.051 1.00 93.25 127 ARG A C 1
ATOM 946 O O . ARG A 1 127 ? -14.673 -3.610 9.080 1.00 93.25 127 ARG A O 1
ATOM 953 N N . LEU A 1 128 ? -15.538 -1.973 10.362 1.00 91.50 128 LEU A N 1
ATOM 954 C CA . LEU A 1 128 ? -14.966 -0.858 9.599 1.00 91.50 128 LEU A CA 1
ATOM 955 C C . LEU A 1 128 ? -13.435 -0.902 9.591 1.00 91.50 128 LEU A C 1
ATOM 957 O O . LEU A 1 128 ? -12.826 -0.794 8.528 1.00 91.50 128 LEU A O 1
ATOM 961 N N . PHE A 1 129 ? -12.817 -1.120 10.753 1.00 89.62 129 PHE A N 1
ATOM 962 C CA . PHE A 1 129 ? -11.364 -1.205 10.875 1.00 89.62 129 PHE A CA 1
ATOM 963 C C . PHE A 1 129 ? -10.776 -2.368 10.062 1.00 89.62 129 PHE A C 1
ATOM 965 O O . PHE A 1 129 ? -9.795 -2.191 9.337 1.00 89.62 129 PHE A O 1
ATOM 972 N N . GLN A 1 130 ? -11.385 -3.554 10.131 1.00 93.12 130 GLN A N 1
ATOM 973 C CA . GLN A 1 130 ? -10.903 -4.725 9.399 1.00 93.12 130 GLN A CA 1
ATOM 974 C C . GLN A 1 130 ? -11.065 -4.567 7.879 1.00 93.12 130 GLN A C 1
ATOM 976 O O . GLN A 1 130 ? -10.139 -4.889 7.131 1.00 93.12 130 GLN A O 1
ATOM 981 N N . VAL A 1 131 ? -12.204 -4.038 7.411 1.00 95.19 131 VAL A N 1
ATOM 982 C CA . VAL A 1 131 ? -12.411 -3.724 5.985 1.00 95.19 131 VAL A CA 1
ATOM 983 C C . VAL A 1 131 ? -11.366 -2.722 5.505 1.00 95.19 131 VAL A C 1
ATOM 985 O O . VAL A 1 131 ? -10.676 -2.996 4.523 1.00 95.19 131 VAL A O 1
ATOM 988 N N . HIS A 1 132 ? -11.185 -1.620 6.234 1.00 93.94 132 HIS A N 1
ATOM 989 C CA . HIS A 1 132 ? -10.203 -0.595 5.893 1.00 93.94 132 HIS A CA 1
ATOM 990 C C . HIS A 1 132 ? -8.779 -1.164 5.823 1.00 93.94 132 HIS A C 1
ATOM 992 O O . HIS A 1 132 ? -8.053 -0.927 4.861 1.00 93.94 132 HIS A O 1
ATOM 998 N N . THR A 1 133 ? -8.397 -2.002 6.789 1.00 93.25 133 THR A N 1
ATOM 999 C CA . THR A 1 133 ? -7.090 -2.682 6.792 1.00 93.25 133 THR A CA 1
ATOM 1000 C C . THR A 1 133 ? -6.869 -3.507 5.516 1.00 93.25 133 THR A C 1
ATOM 1002 O O . THR A 1 133 ? -5.807 -3.453 4.893 1.00 93.25 133 THR A O 1
ATOM 1005 N N . LEU A 1 134 ? -7.885 -4.254 5.075 1.00 96.31 134 LEU A N 1
ATOM 1006 C CA . LEU A 1 134 ? -7.811 -5.054 3.849 1.00 96.31 134 LEU A CA 1
ATOM 1007 C C . LEU A 1 134 ? -7.752 -4.190 2.580 1.00 96.31 134 LEU A C 1
ATOM 1009 O O . LEU A 1 134 ? -7.148 -4.598 1.585 1.00 96.31 134 LEU A O 1
ATOM 1013 N N . GLU A 1 135 ? -8.376 -3.014 2.586 1.00 94.19 135 GLU A N 1
ATOM 1014 C CA . GLU A 1 135 ? -8.284 -2.029 1.503 1.00 94.19 135 GLU A CA 1
ATOM 1015 C C . GLU A 1 135 ? -6.891 -1.398 1.424 1.00 94.19 135 GLU A C 1
ATOM 1017 O O . GLU A 1 135 ? -6.337 -1.293 0.327 1.00 94.19 135 GLU A O 1
ATOM 1022 N N . VAL A 1 136 ? -6.278 -1.077 2.569 1.00 93.44 136 VAL A N 1
ATOM 1023 C CA . VAL A 1 136 ? -4.889 -0.595 2.640 1.00 93.44 136 VAL A CA 1
ATOM 1024 C C . VAL A 1 136 ? -3.942 -1.610 2.001 1.00 93.44 136 VAL A C 1
ATOM 1026 O O . VAL A 1 136 ? -3.182 -1.251 1.106 1.00 93.44 136 VAL A O 1
ATOM 1029 N N . PHE A 1 137 ? -4.045 -2.902 2.331 1.00 95.44 137 PHE A N 1
ATOM 1030 C CA . PHE A 1 137 ? -3.202 -3.920 1.686 1.00 95.44 137 PHE A CA 1
ATOM 1031 C C . PHE A 1 137 ? -3.399 -4.008 0.165 1.00 95.44 137 PHE A C 1
ATOM 1033 O O . PHE A 1 137 ? -2.444 -4.263 -0.573 1.00 95.44 137 PHE A O 1
ATOM 1040 N N . GLN A 1 138 ? -4.618 -3.793 -0.338 1.00 96.38 138 GLN A N 1
ATOM 1041 C CA . GLN A 1 138 ? -4.867 -3.748 -1.783 1.00 96.38 138 GLN A CA 1
ATOM 1042 C C . GLN A 1 138 ? -4.211 -2.528 -2.436 1.00 96.38 138 GLN A C 1
ATOM 1044 O O . GLN A 1 138 ? -3.623 -2.659 -3.515 1.00 96.38 138 GLN A O 1
ATOM 1049 N N . LYS A 1 139 ? -4.303 -1.361 -1.788 1.00 94.44 139 LYS A N 1
ATOM 1050 C CA . LYS A 1 139 ? -3.648 -0.123 -2.222 1.00 94.44 139 LYS A CA 1
ATOM 1051 C C . LYS A 1 139 ? -2.131 -0.313 -2.276 1.00 94.44 139 LYS A C 1
ATOM 1053 O O . LYS A 1 139 ? -1.553 -0.106 -3.341 1.00 94.44 139 LYS A O 1
ATOM 1058 N N . GLU A 1 140 ? -1.521 -0.824 -1.209 1.00 92.88 140 GLU A N 1
ATOM 1059 C CA . GLU A 1 140 ? -0.070 -1.044 -1.111 1.00 92.88 140 GLU A CA 1
ATOM 1060 C C . GLU A 1 140 ? 0.473 -1.985 -2.192 1.00 92.88 140 GLU A C 1
ATOM 1062 O O . GLU A 1 140 ? 1.512 -1.728 -2.807 1.00 92.88 140 GLU A O 1
ATOM 1067 N N . LEU A 1 141 ? -0.257 -3.063 -2.502 1.00 95.12 141 LEU A N 1
ATOM 1068 C CA . LEU A 1 141 ? 0.128 -3.975 -3.583 1.00 95.12 141 LEU A CA 1
ATOM 1069 C C . LEU A 1 141 ? 0.124 -3.289 -4.957 1.00 95.12 141 LEU A C 1
ATOM 1071 O O . LEU A 1 141 ? 0.972 -3.592 -5.799 1.00 95.12 141 LEU A O 1
ATOM 1075 N N . ASN A 1 142 ? -0.827 -2.387 -5.207 1.00 94.44 142 ASN A N 1
ATOM 1076 C CA . ASN A 1 142 ? -0.901 -1.638 -6.462 1.00 94.44 142 ASN A CA 1
ATOM 1077 C C . ASN A 1 142 ? 0.143 -0.518 -6.531 1.00 94.44 142 ASN A C 1
ATOM 1079 O O . ASN A 1 142 ? 0.743 -0.308 -7.586 1.00 94.44 142 ASN A O 1
ATOM 1083 N N . GLU A 1 143 ? 0.390 0.172 -5.420 1.00 90.50 143 GLU A N 1
ATOM 1084 C CA . GLU A 1 143 ? 1.431 1.196 -5.318 1.00 90.50 143 GLU A CA 1
ATOM 1085 C C . GLU A 1 143 ? 2.817 0.575 -5.560 1.00 90.50 143 GLU A C 1
ATOM 1087 O O . GLU A 1 143 ? 3.592 1.072 -6.376 1.00 90.50 143 GLU A O 1
ATOM 1092 N N . SER A 1 144 ? 3.084 -0.594 -4.968 1.00 90.88 144 SER A N 1
ATOM 1093 C CA . SER A 1 144 ? 4.322 -1.357 -5.180 1.00 90.88 144 SER A CA 1
ATOM 1094 C C . SER A 1 144 ? 4.548 -1.725 -6.651 1.00 90.88 144 SER A C 1
ATOM 1096 O O . SER A 1 144 ? 5.658 -1.597 -7.170 1.00 90.88 144 SER A O 1
ATOM 1098 N N . GLU A 1 145 ? 3.497 -2.157 -7.357 1.00 92.25 145 GLU A N 1
ATOM 1099 C CA . GLU A 1 145 ? 3.562 -2.425 -8.798 1.00 92.25 145 GLU A CA 1
ATOM 1100 C C . GLU A 1 145 ? 3.927 -1.157 -9.582 1.00 92.25 145 GLU A C 1
ATOM 1102 O O . GLU A 1 145 ? 4.837 -1.178 -10.419 1.00 92.25 145 GLU A O 1
ATOM 1107 N N . ARG A 1 146 ? 3.247 -0.043 -9.290 1.00 90.94 146 ARG A N 1
ATOM 1108 C CA . ARG A 1 146 ? 3.491 1.249 -9.937 1.00 90.94 146 ARG A CA 1
ATOM 1109 C C . ARG A 1 146 ? 4.934 1.711 -9.739 1.00 90.94 146 ARG A C 1
ATOM 1111 O O . ARG A 1 146 ? 5.568 2.101 -10.720 1.00 90.94 146 ARG A O 1
ATOM 1118 N N . SER A 1 147 ? 5.465 1.600 -8.524 1.00 87.75 147 SER A N 1
ATOM 1119 C CA . SER A 1 147 ? 6.844 1.966 -8.186 1.00 87.75 147 SER A CA 1
ATOM 1120 C C . SER A 1 147 ? 7.873 1.155 -8.976 1.00 87.75 147 SER A C 1
ATOM 1122 O O . SER A 1 147 ? 8.811 1.723 -9.540 1.00 87.75 147 SER A O 1
ATOM 1124 N N . VAL A 1 148 ? 7.676 -0.163 -9.105 1.00 89.00 148 VAL A N 1
ATOM 1125 C CA . VAL A 1 148 ? 8.564 -1.022 -9.909 1.00 89.00 148 VAL A CA 1
ATOM 1126 C C . VAL A 1 148 ? 8.556 -0.595 -11.378 1.00 89.00 148 VAL A C 1
ATOM 1128 O O . VAL A 1 148 ? 9.620 -0.431 -11.981 1.00 89.00 148 VAL A O 1
ATOM 1131 N N . PHE A 1 149 ? 7.379 -0.369 -11.966 1.00 88.81 149 PHE A N 1
ATOM 1132 C CA . PHE A 1 149 ? 7.293 0.057 -13.364 1.00 88.81 149 PHE A CA 1
ATOM 1133 C C . PHE A 1 149 ? 7.876 1.454 -13.589 1.00 88.81 149 PHE A C 1
ATOM 1135 O O . PHE A 1 149 ? 8.584 1.665 -14.575 1.00 88.81 149 PHE A O 1
ATOM 1142 N N . GLN A 1 150 ? 7.643 2.392 -12.672 1.00 85.19 150 GLN A N 1
ATOM 1143 C CA . GLN A 1 150 ? 8.236 3.727 -12.733 1.00 85.19 150 GLN A CA 1
ATOM 1144 C C . GLN A 1 150 ? 9.764 3.676 -12.664 1.00 85.19 150 GLN A C 1
ATOM 1146 O O . GLN A 1 150 ? 10.424 4.363 -13.445 1.00 85.19 150 GLN A O 1
ATOM 1151 N N . ALA A 1 151 ? 10.336 2.828 -11.805 1.00 83.25 151 ALA A N 1
ATOM 1152 C CA . ALA A 1 151 ? 11.782 2.641 -11.726 1.00 83.25 151 ALA A CA 1
ATOM 1153 C C . ALA A 1 151 ? 12.366 2.104 -13.045 1.00 83.25 151 ALA A C 1
ATOM 1155 O O . ALA A 1 151 ? 13.372 2.623 -13.532 1.00 83.25 151 ALA A O 1
ATOM 1156 N N . VAL A 1 152 ? 11.710 1.115 -13.665 1.00 83.56 152 VAL A N 1
ATOM 1157 C CA . VAL A 1 152 ? 12.141 0.540 -14.953 1.00 83.56 152 VAL A CA 1
ATOM 1158 C C . VAL A 1 152 ? 12.054 1.565 -16.085 1.00 83.56 152 VAL A C 1
ATOM 1160 O O . VAL A 1 152 ? 13.012 1.723 -16.841 1.00 83.56 152 VAL A O 1
ATOM 1163 N N . VAL A 1 153 ? 10.943 2.299 -16.191 1.00 80.62 153 VAL A N 1
ATOM 1164 C CA . VAL A 1 153 ? 10.765 3.352 -17.208 1.00 80.62 153 VAL A CA 1
ATOM 1165 C C . VAL A 1 153 ? 11.765 4.492 -17.001 1.00 80.62 153 VAL A C 1
ATOM 1167 O O . VAL A 1 153 ? 12.342 4.995 -17.966 1.00 80.62 153 VAL A O 1
ATOM 1170 N N . GLY A 1 154 ? 12.011 4.884 -15.749 1.00 76.56 154 GLY A N 1
ATOM 1171 C CA . GLY A 1 154 ? 13.011 5.891 -15.404 1.00 76.56 154 GLY A CA 1
ATOM 1172 C C . GLY A 1 154 ? 14.423 5.466 -15.807 1.00 76.56 154 GLY A C 1
ATOM 1173 O O . GLY A 1 154 ? 15.159 6.261 -16.391 1.00 76.56 154 GLY A O 1
ATOM 1174 N N . LEU A 1 155 ? 14.783 4.201 -15.568 1.00 75.25 155 LEU A N 1
ATOM 1175 C CA . LEU A 1 155 ? 16.062 3.647 -16.005 1.00 75.25 155 LEU A CA 1
ATOM 1176 C C . LEU A 1 155 ? 16.158 3.602 -17.531 1.00 75.25 155 LEU A C 1
ATOM 1178 O O . LEU A 1 155 ? 17.165 4.028 -18.081 1.00 75.25 155 LEU A O 1
ATOM 1182 N N . GLN A 1 156 ? 15.113 3.150 -18.226 1.00 78.25 156 GLN A N 1
ATOM 1183 C CA . GLN A 1 156 ? 15.088 3.132 -19.688 1.00 78.25 156 GLN A CA 1
ATOM 1184 C C . GLN A 1 156 ? 15.314 4.531 -20.274 1.00 78.25 156 GLN A C 1
ATOM 1186 O O . GLN A 1 156 ? 16.111 4.678 -21.195 1.00 78.25 156 GLN A O 1
ATOM 1191 N N . ARG A 1 157 ? 14.657 5.561 -19.727 1.00 73.69 157 ARG A N 1
ATOM 1192 C CA . ARG A 1 157 ? 14.844 6.953 -20.162 1.00 73.69 157 ARG A CA 1
ATOM 1193 C C . ARG A 1 157 ? 16.283 7.422 -19.953 1.00 73.69 157 ARG A C 1
ATOM 1195 O O . ARG A 1 157 ? 16.851 8.032 -20.85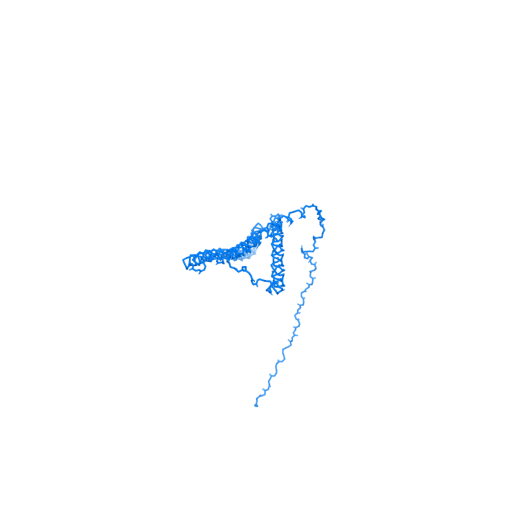1 1.00 73.69 157 ARG A O 1
ATOM 1202 N N . ALA A 1 158 ? 16.879 7.093 -18.808 1.00 70.81 158 ALA A N 1
ATOM 1203 C CA . ALA A 1 158 ? 18.284 7.388 -18.544 1.00 70.81 158 ALA A CA 1
ATOM 1204 C C . ALA A 1 158 ? 19.224 6.633 -19.500 1.00 70.81 158 ALA A C 1
ATOM 1206 O O . ALA A 1 158 ? 20.255 7.178 -19.876 1.00 70.81 158 ALA A O 1
ATOM 1207 N N . LEU A 1 159 ? 18.861 5.408 -19.909 1.00 69.06 159 LEU A N 1
ATOM 1208 C CA . LEU A 1 159 ? 19.643 4.595 -20.844 1.00 69.06 159 LEU A CA 1
ATOM 1209 C C . LEU A 1 159 ? 19.531 5.025 -22.312 1.00 69.06 159 LEU A C 1
ATOM 1211 O O . LEU A 1 159 ? 20.450 4.799 -23.093 1.00 69.06 159 LEU A O 1
ATOM 1215 N N . GLN A 1 160 ? 18.389 5.595 -22.692 1.00 71.56 160 GLN A N 1
ATOM 1216 C CA . GLN A 1 160 ? 18.100 6.048 -24.054 1.00 71.56 160 GLN A CA 1
ATOM 1217 C C . GLN A 1 160 ? 18.469 7.517 -24.290 1.00 71.56 160 GLN A C 1
ATOM 1219 O O . GLN A 1 160 ? 18.504 7.948 -25.440 1.00 71.56 160 GLN A O 1
ATOM 1224 N N . GLY A 1 161 ? 18.715 8.288 -23.228 1.00 68.00 161 GLY A N 1
ATOM 1225 C CA . GLY A 1 161 ? 19.189 9.662 -23.341 1.00 68.00 161 GLY A CA 1
ATOM 1226 C C . GLY A 1 161 ? 20.588 9.727 -23.950 1.00 68.00 161 GLY A C 1
ATOM 1227 O O . GLY A 1 161 ? 21.407 8.829 -23.748 1.00 68.00 161 GLY A O 1
ATOM 1228 N N . ASP A 1 162 ? 20.878 10.802 -24.683 1.00 66.44 162 ASP A N 1
ATOM 1229 C CA . ASP A 1 162 ? 22.240 11.055 -25.138 1.00 66.44 162 ASP A CA 1
ATOM 1230 C C . ASP A 1 162 ? 23.112 11.380 -23.919 1.00 66.44 162 ASP A C 1
ATOM 1232 O O . ASP A 1 162 ? 23.064 12.475 -23.363 1.00 66.44 162 ASP A O 1
ATOM 1236 N N . TYR A 1 163 ? 23.902 10.406 -23.472 1.00 63.75 163 TYR A N 1
ATOM 1237 C CA . TYR A 1 163 ? 24.817 10.556 -22.340 1.00 63.75 163 TYR A CA 1
ATOM 1238 C C . TYR A 1 163 ? 25.894 11.618 -22.561 1.00 63.75 163 TYR A C 1
ATOM 1240 O O . TYR A 1 163 ? 26.593 11.985 -21.615 1.00 63.75 163 TYR A O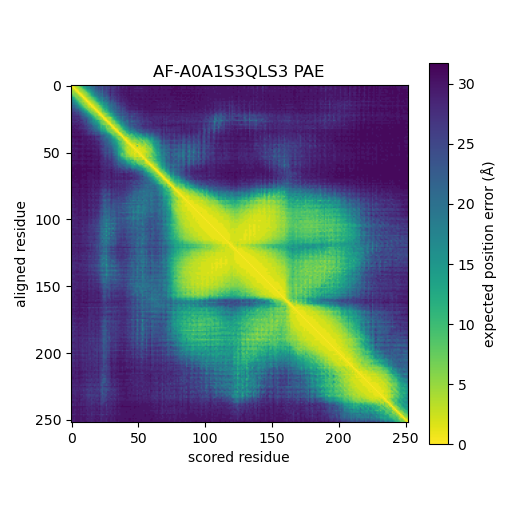 1
ATOM 1248 N N . ARG A 1 164 ? 26.066 12.094 -23.801 1.00 64.88 164 ARG A N 1
ATOM 1249 C CA . ARG A 1 164 ? 26.950 13.220 -24.106 1.00 64.88 164 ARG A CA 1
ATOM 1250 C C . ARG A 1 164 ? 26.296 14.569 -23.837 1.00 64.88 164 ARG A C 1
ATOM 1252 O O . ARG A 1 164 ? 27.015 15.548 -23.650 1.00 64.88 164 ARG A O 1
ATOM 1259 N N . ASP A 1 165 ? 24.972 14.617 -23.751 1.00 75.69 165 ASP A N 1
ATOM 1260 C CA . ASP A 1 165 ? 24.232 15.811 -23.380 1.00 75.69 165 ASP A CA 1
ATOM 1261 C C . ASP A 1 165 ? 24.007 15.870 -21.860 1.00 75.69 165 ASP A C 1
ATOM 1263 O O . ASP A 1 165 ? 23.047 15.344 -21.286 1.00 75.69 165 ASP A O 1
ATOM 1267 N N . VAL A 1 166 ? 24.930 16.566 -21.195 1.00 75.69 166 VAL A N 1
ATOM 1268 C CA . VAL A 1 166 ? 24.915 16.798 -19.746 1.00 75.69 166 VAL A CA 1
ATOM 1269 C C . VAL A 1 166 ? 23.649 17.541 -19.296 1.00 75.69 166 VAL A C 1
ATOM 1271 O O . VAL A 1 166 ? 23.219 17.362 -18.156 1.00 75.69 166 VAL A O 1
ATOM 1274 N N . VAL A 1 167 ? 23.015 18.339 -20.164 1.00 81.94 167 VAL A N 1
ATOM 1275 C CA . VAL A 1 167 ? 21.780 19.065 -19.829 1.00 81.94 167 VAL A CA 1
ATOM 1276 C C . VAL A 1 167 ? 20.618 18.087 -19.686 1.00 81.94 167 VAL A C 1
ATOM 1278 O O . VAL A 1 167 ? 19.924 18.113 -18.669 1.00 81.94 167 VAL A O 1
ATOM 1281 N N . ASN A 1 168 ? 20.471 17.158 -20.633 1.00 75.56 168 ASN A N 1
ATOM 1282 C CA . ASN A 1 168 ? 19.471 16.091 -20.559 1.00 75.56 168 ASN A CA 1
ATOM 1283 C C . ASN A 1 168 ? 19.708 15.151 -19.362 1.00 75.56 168 ASN A C 1
ATOM 1285 O O . ASN A 1 168 ? 18.758 14.759 -18.681 1.00 75.56 168 ASN A O 1
ATOM 1289 N N . MET A 1 169 ? 20.966 14.837 -19.034 1.00 74.25 169 MET A N 1
ATOM 1290 C CA . MET A 1 169 ? 21.298 14.037 -17.842 1.00 74.25 169 MET A CA 1
ATOM 1291 C C . MET A 1 169 ? 20.998 14.762 -16.526 1.00 74.25 169 MET A C 1
ATOM 1293 O O . MET A 1 169 ? 20.492 14.151 -15.575 1.00 74.25 169 MET A O 1
ATOM 1297 N N . LYS A 1 170 ? 21.269 16.069 -16.466 1.00 83.69 170 LYS A N 1
ATOM 1298 C CA . LYS A 1 170 ? 20.940 16.917 -15.317 1.00 83.69 170 LYS A CA 1
ATOM 1299 C C . LYS A 1 170 ? 19.430 16.996 -15.110 1.00 83.69 170 LYS A C 1
ATOM 1301 O O . LYS A 1 170 ? 18.970 16.819 -13.985 1.00 83.69 170 LYS A O 1
ATOM 1306 N N . GLU A 1 171 ? 18.670 17.209 -16.179 1.00 83.69 171 GLU A N 1
ATOM 1307 C CA . GLU A 1 171 ? 17.211 17.301 -16.119 1.00 83.69 171 GLU A CA 1
ATOM 1308 C C . GLU A 1 171 ? 16.575 15.955 -15.738 1.00 83.69 171 GLU A C 1
ATOM 1310 O O . GLU A 1 171 ? 15.740 15.888 -14.838 1.00 83.69 171 GLU A O 1
ATOM 1315 N N . SER A 1 172 ? 17.059 14.845 -16.307 1.00 77.69 172 SER A N 1
ATOM 1316 C CA . SER A 1 172 ? 16.616 13.506 -15.902 1.00 77.69 172 SER A CA 1
ATOM 1317 C C . SER A 1 172 ? 16.933 13.197 -14.435 1.00 77.69 172 SER A C 1
ATOM 1319 O O . SER A 1 172 ? 16.143 12.520 -13.773 1.00 77.69 172 SER A O 1
ATOM 1321 N N . SER A 1 173 ? 18.079 13.649 -13.917 1.00 80.69 173 SER A N 1
ATOM 1322 C CA . SER A 1 173 ? 18.409 13.506 -12.493 1.00 80.69 173 SER A CA 1
ATOM 1323 C C . SER A 1 173 ? 17.514 14.375 -11.613 1.00 80.69 173 SER A C 1
ATOM 1325 O O . SER A 1 173 ? 17.073 13.917 -10.559 1.00 80.69 173 SER A O 1
ATOM 1327 N N . ARG A 1 174 ? 17.196 15.596 -12.055 1.00 87.62 174 ARG A N 1
ATOM 1328 C CA . ARG A 1 174 ? 16.293 16.507 -11.348 1.00 87.62 174 ARG A CA 1
ATOM 1329 C C . ARG A 1 174 ? 14.888 15.922 -11.210 1.00 87.62 174 ARG A C 1
ATOM 1331 O O . ARG A 1 174 ? 14.386 15.851 -10.096 1.00 87.62 174 ARG A O 1
ATOM 1338 N N . GLN A 1 175 ? 14.306 15.419 -12.296 1.00 84.19 175 GLN A N 1
ATOM 1339 C CA . GLN A 1 175 ? 12.976 14.798 -12.274 1.00 84.19 175 GLN A CA 1
ATOM 1340 C C . GLN A 1 175 ? 12.917 13.581 -11.344 1.00 84.19 175 GLN A C 1
ATOM 1342 O O . GLN A 1 175 ? 11.938 13.378 -10.631 1.00 84.19 175 GLN A O 1
ATOM 1347 N N . ARG A 1 176 ? 13.983 12.769 -11.308 1.00 81.62 176 ARG A N 1
ATOM 1348 C CA . ARG A 1 176 ? 14.082 11.652 -10.356 1.00 81.62 176 ARG A CA 1
ATOM 1349 C C . ARG A 1 176 ? 14.145 12.137 -8.910 1.00 81.62 176 ARG A C 1
ATOM 1351 O O . ARG A 1 176 ? 13.536 11.516 -8.048 1.00 81.62 176 ARG A O 1
ATOM 1358 N N . LEU A 1 177 ? 14.876 13.219 -8.643 1.00 87.06 177 LEU A N 1
ATOM 1359 C CA . LEU A 1 177 ? 14.955 13.815 -7.310 1.00 87.06 177 LEU A CA 1
ATOM 1360 C C . LEU A 1 177 ? 13.602 14.382 -6.865 1.00 87.06 177 LEU A C 1
ATOM 1362 O O . LEU A 1 177 ? 13.228 14.223 -5.708 1.00 87.06 177 LEU A O 1
ATOM 1366 N N . GLU A 1 178 ? 12.871 15.024 -7.772 1.00 90.62 178 GLU A N 1
ATOM 1367 C CA . GLU A 1 178 ? 11.531 15.553 -7.508 1.00 90.62 178 GLU A CA 1
ATOM 1368 C C . GLU A 1 178 ? 10.537 14.419 -7.219 1.00 90.62 178 GLU A C 1
ATOM 1370 O O . GLU A 1 178 ? 9.895 14.442 -6.174 1.00 90.62 178 GLU A O 1
ATOM 1375 N N . ALA A 1 179 ? 10.523 13.357 -8.031 1.00 86.44 179 ALA A N 1
ATOM 1376 C CA . ALA A 1 179 ? 9.689 12.178 -7.779 1.00 86.44 179 ALA A CA 1
ATOM 1377 C C . ALA A 1 179 ? 9.997 11.494 -6.430 1.00 86.44 179 ALA A C 1
ATOM 1379 O O . ALA A 1 179 ? 9.086 11.044 -5.740 1.00 86.44 179 ALA A O 1
ATOM 1380 N N . LEU A 1 180 ? 11.274 11.427 -6.030 1.00 86.75 180 LEU A N 1
ATOM 1381 C CA . LEU A 1 180 ? 11.663 10.882 -4.723 1.00 86.75 180 LEU A CA 1
ATOM 1382 C C . LEU A 1 180 ? 11.196 11.766 -3.561 1.00 86.75 180 LEU A C 1
ATOM 1384 O O . LEU A 1 180 ? 10.793 11.243 -2.527 1.00 86.75 180 LEU A O 1
ATOM 1388 N N . ARG A 1 181 ? 11.234 13.093 -3.719 1.00 94.31 181 ARG A N 1
ATOM 1389 C CA . ARG A 1 181 ? 10.715 14.023 -2.706 1.00 94.31 181 ARG A CA 1
ATOM 1390 C C . ARG A 1 181 ? 9.207 13.900 -2.556 1.00 94.31 181 ARG A C 1
ATOM 1392 O O . ARG A 1 181 ? 8.726 13.847 -1.434 1.00 94.31 181 ARG A O 1
ATOM 1399 N N . GLU A 1 182 ? 8.478 13.827 -3.666 1.00 91.44 182 GLU A N 1
ATOM 1400 C CA . GLU A 1 182 ? 7.028 13.612 -3.646 1.00 91.44 182 GLU A CA 1
ATOM 1401 C C . GLU A 1 182 ? 6.664 12.288 -2.965 1.00 91.44 182 GLU A C 1
ATOM 1403 O O . GLU A 1 182 ? 5.760 12.261 -2.132 1.00 91.44 182 GLU A O 1
ATOM 1408 N N . ALA A 1 183 ? 7.400 11.210 -3.258 1.00 86.00 183 ALA A N 1
ATOM 1409 C CA . ALA A 1 183 ? 7.211 9.922 -2.595 1.00 86.00 183 ALA A CA 1
ATOM 1410 C C . ALA A 1 183 ? 7.460 10.007 -1.079 1.00 86.00 183 ALA A C 1
ATOM 1412 O O . ALA A 1 183 ? 6.641 9.520 -0.307 1.00 86.00 183 ALA A O 1
ATOM 1413 N N . ALA A 1 184 ? 8.535 10.678 -0.652 1.00 89.75 184 ALA A N 1
ATOM 1414 C CA . ALA A 1 184 ? 8.847 10.853 0.766 1.00 89.75 184 ALA A CA 1
ATOM 1415 C C . ALA A 1 184 ? 7.792 11.694 1.508 1.00 89.75 184 ALA A C 1
ATOM 1417 O O . ALA A 1 184 ? 7.406 11.344 2.617 1.00 89.75 184 ALA A O 1
ATOM 1418 N N . ILE A 1 185 ? 7.288 12.770 0.890 1.00 93.62 185 ILE A N 1
ATOM 1419 C CA . ILE A 1 185 ? 6.212 13.596 1.468 1.00 93.62 185 ILE A CA 1
ATOM 1420 C C . ILE A 1 185 ? 4.928 12.775 1.629 1.00 93.62 185 ILE A C 1
ATOM 1422 O O . ILE A 1 185 ? 4.251 12.883 2.648 1.00 93.62 185 ILE A O 1
ATOM 1426 N N . LYS A 1 186 ? 4.588 11.948 0.633 1.00 90.75 186 LYS A N 1
ATOM 1427 C CA . LYS A 1 186 ? 3.417 11.068 0.701 1.00 90.75 186 LYS A CA 1
ATOM 1428 C C . LYS A 1 186 ? 3.554 10.038 1.827 1.00 90.75 186 LYS A C 1
ATOM 1430 O O . LYS A 1 186 ? 2.606 9.841 2.577 1.00 90.75 186 LYS A O 1
ATOM 1435 N N . GLU A 1 187 ? 4.722 9.418 1.967 1.00 87.25 187 GLU A N 1
ATOM 1436 C CA . GLU A 1 187 ? 4.989 8.449 3.038 1.00 87.25 187 GLU A CA 1
ATOM 1437 C C . GLU A 1 187 ? 4.938 9.105 4.429 1.00 87.25 187 GLU A C 1
ATOM 1439 O O . GLU A 1 187 ? 4.352 8.552 5.357 1.00 87.25 187 GLU A O 1
ATOM 1444 N N . GLU A 1 188 ? 5.469 10.324 4.570 1.00 92.44 188 GLU A N 1
ATOM 1445 C CA . GLU A 1 188 ? 5.359 11.104 5.807 1.00 92.44 188 GLU A CA 1
ATOM 1446 C C . GLU A 1 188 ? 3.895 11.415 6.158 1.00 92.44 188 GLU A C 1
ATOM 1448 O O . GLU A 1 188 ? 3.498 11.273 7.314 1.00 92.44 188 GLU A O 1
ATOM 1453 N N . GLN A 1 189 ? 3.070 11.787 5.173 1.00 92.06 189 GLN A N 1
ATOM 1454 C CA . GLN A 1 189 ? 1.634 12.014 5.375 1.00 92.06 189 GLN A CA 1
ATOM 1455 C C . GLN A 1 189 ? 0.915 10.747 5.848 1.00 92.06 189 GLN A C 1
ATOM 1457 O O . GLN A 1 189 ? 0.194 10.795 6.843 1.00 92.06 189 GLN A O 1
ATOM 1462 N N . GLU A 1 190 ? 1.154 9.612 5.189 1.00 86.38 190 GLU A N 1
ATOM 1463 C CA . GLU A 1 190 ? 0.561 8.324 5.569 1.00 86.38 190 GLU A CA 1
ATOM 1464 C C . GLU A 1 190 ? 0.992 7.901 6.988 1.00 86.38 190 GLU A C 1
ATOM 1466 O O . GLU A 1 190 ? 0.173 7.424 7.775 1.00 86.38 190 GLU A O 1
ATOM 1471 N N . TYR A 1 191 ? 2.248 8.151 7.371 1.00 88.31 191 TYR A N 1
ATOM 1472 C CA . TYR A 1 191 ? 2.720 7.918 8.738 1.00 88.31 191 TYR A CA 1
ATOM 1473 C C . TYR A 1 191 ? 2.031 8.826 9.769 1.00 88.31 191 TYR A C 1
ATOM 1475 O O . TYR A 1 191 ? 1.606 8.359 10.827 1.00 88.31 191 TYR A O 1
ATOM 1483 N N . VAL A 1 192 ? 1.887 10.122 9.476 1.00 93.75 192 VAL A N 1
ATOM 1484 C CA . VAL A 1 192 ? 1.210 11.072 10.374 1.00 93.75 192 VAL A CA 1
ATOM 1485 C C . VAL A 1 192 ? -0.258 10.689 10.587 1.00 93.75 192 VAL A C 1
ATOM 1487 O O . VAL A 1 192 ? -0.753 10.786 11.712 1.00 93.75 192 VAL A O 1
ATOM 1490 N N . GLU A 1 193 ? -0.946 10.207 9.549 1.00 86.25 193 GLU A N 1
ATOM 1491 C CA . GLU A 1 193 ? -2.315 9.688 9.659 1.00 86.25 193 GLU A CA 1
ATOM 1492 C C . GLU A 1 193 ? -2.397 8.477 10.603 1.00 86.25 193 GLU A C 1
ATOM 1494 O O . GLU A 1 193 ? -3.290 8.420 11.454 1.00 86.25 193 GLU A O 1
ATOM 1499 N N . LEU A 1 194 ? -1.435 7.548 10.528 1.00 83.50 194 LEU A N 1
ATOM 1500 C CA . LEU A 1 194 ? -1.360 6.404 11.445 1.00 83.50 194 LEU A CA 1
ATOM 1501 C C . LEU A 1 194 ? -1.142 6.839 12.899 1.00 83.50 194 LEU A C 1
ATOM 1503 O O . LEU A 1 194 ? -1.818 6.337 13.798 1.00 83.50 194 LEU A O 1
ATOM 1507 N N . VAL A 1 195 ? -0.253 7.806 13.137 1.00 90.44 195 VAL A N 1
ATOM 1508 C CA . VAL A 1 195 ? -0.004 8.352 14.483 1.00 90.44 195 VAL A CA 1
ATOM 1509 C C . VAL A 1 195 ? -1.249 9.050 15.037 1.00 90.44 195 VAL A C 1
ATOM 1511 O O . VAL A 1 195 ? -1.570 8.921 16.221 1.00 90.44 195 VAL A O 1
ATOM 1514 N N . ALA A 1 196 ? -1.990 9.775 14.195 1.00 90.81 196 ALA A N 1
ATOM 1515 C CA . ALA A 1 196 ? -3.249 10.391 14.599 1.00 90.81 196 ALA A CA 1
ATOM 1516 C C . ALA A 1 196 ? -4.301 9.334 14.981 1.00 90.81 196 ALA A C 1
ATOM 1518 O O . ALA A 1 196 ? -4.969 9.475 16.008 1.00 90.81 196 ALA A O 1
ATOM 1519 N N . ALA A 1 197 ? -4.413 8.253 14.203 1.00 83.75 197 ALA A N 1
ATOM 1520 C CA . ALA A 1 197 ? -5.3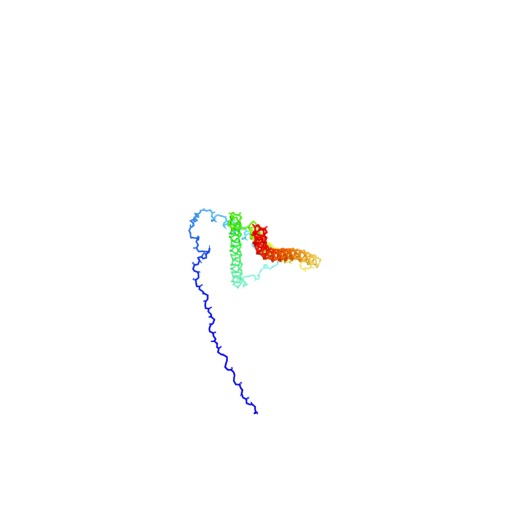15 7.142 14.501 1.00 83.75 197 ALA A CA 1
ATOM 1521 C C . ALA A 1 197 ? -4.952 6.427 15.818 1.00 83.75 197 ALA A C 1
ATOM 1523 O O . ALA A 1 197 ? -5.837 6.173 16.639 1.00 83.75 197 ALA A O 1
ATOM 1524 N N . GLU A 1 198 ? -3.663 6.165 16.063 1.00 82.56 198 GLU A N 1
ATOM 1525 C CA . GLU A 1 198 ? -3.176 5.596 17.328 1.00 82.56 198 GLU A CA 1
ATOM 1526 C C . GLU A 1 198 ? -3.547 6.493 18.514 1.00 82.56 198 GLU A C 1
ATOM 1528 O O . GLU A 1 198 ? -4.109 6.028 19.508 1.00 82.56 198 GLU A O 1
ATOM 1533 N N . LYS A 1 199 ? -3.303 7.803 18.396 1.00 89.69 199 LYS A N 1
ATOM 1534 C CA . LYS A 1 199 ? -3.641 8.764 19.448 1.00 89.69 199 LYS A CA 1
ATOM 1535 C C . LYS A 1 199 ? -5.136 8.748 19.774 1.00 89.69 199 LYS A C 1
ATOM 1537 O O . LYS A 1 199 ? -5.494 8.702 20.950 1.00 89.69 199 LYS A O 1
ATOM 1542 N N . HIS A 1 200 ? -6.003 8.728 18.762 1.00 86.62 200 HIS A N 1
ATOM 1543 C CA . HIS A 1 200 ? -7.449 8.622 18.968 1.00 86.62 200 HIS A CA 1
ATOM 1544 C C . HIS A 1 200 ? -7.850 7.319 19.672 1.00 86.62 200 HIS A C 1
ATOM 1546 O O . HIS A 1 200 ? -8.720 7.337 20.545 1.00 86.62 200 HIS A O 1
ATOM 1552 N N . GLN A 1 201 ? -7.198 6.198 19.354 1.00 80.25 201 GLN A N 1
ATOM 1553 C CA . GLN A 1 201 ? -7.442 4.927 20.034 1.00 80.25 201 GLN A CA 1
ATOM 1554 C C . GLN A 1 201 ? -7.021 4.984 21.511 1.00 80.25 201 GLN A C 1
ATOM 1556 O O . GLN A 1 201 ? -7.782 4.572 22.389 1.00 80.25 201 GLN A O 1
ATOM 1561 N N . VAL A 1 202 ? -5.845 5.545 21.803 1.00 88.19 202 VAL A N 1
ATOM 1562 C CA . VAL A 1 202 ? -5.348 5.723 23.177 1.00 88.19 202 VAL A CA 1
ATOM 1563 C C . VAL A 1 202 ? -6.274 6.634 23.988 1.00 88.19 202 VAL A C 1
ATOM 1565 O O . VAL A 1 202 ? -6.583 6.341 25.146 1.00 88.19 202 VAL A O 1
ATOM 1568 N N . GLU A 1 203 ? -6.759 7.722 23.391 1.00 86.81 203 GLU A N 1
ATOM 1569 C CA . GLU A 1 203 ? -7.713 8.631 24.031 1.00 86.81 203 GLU A CA 1
ATOM 1570 C C . GLU A 1 203 ? -9.058 7.951 24.317 1.00 86.81 203 GLU A C 1
ATOM 1572 O O . GLU A 1 203 ? -9.597 8.111 25.416 1.00 86.81 203 GLU A O 1
ATOM 1577 N N . ALA A 1 204 ? -9.566 7.134 23.388 1.00 81.56 204 ALA A N 1
ATOM 1578 C CA . ALA A 1 204 ? -10.789 6.359 23.589 1.00 81.56 204 ALA A CA 1
ATOM 1579 C C . ALA A 1 204 ? -10.651 5.357 24.751 1.00 81.56 204 ALA A C 1
ATOM 1581 O O . ALA A 1 204 ? -11.531 5.282 25.610 1.00 81.56 204 ALA A O 1
ATOM 1582 N N . VAL A 1 205 ? -9.517 4.650 24.846 1.00 83.25 205 VAL A N 1
ATOM 1583 C CA . VAL A 1 205 ? -9.230 3.729 25.962 1.00 83.25 205 VAL A CA 1
ATOM 1584 C C . VAL A 1 205 ? -9.144 4.481 27.291 1.00 83.25 205 VAL A C 1
ATOM 1586 O O . VAL A 1 205 ? -9.704 4.039 28.295 1.00 83.25 205 VAL A O 1
ATOM 1589 N N . LYS A 1 206 ? -8.484 5.645 27.314 1.00 87.81 206 LYS A N 1
ATOM 1590 C CA . LYS A 1 206 ? -8.384 6.476 28.520 1.00 87.81 206 LYS A CA 1
ATOM 1591 C C . LYS A 1 206 ? -9.752 6.995 28.972 1.00 87.81 206 LYS A C 1
ATOM 1593 O O . LYS A 1 206 ? -10.026 7.013 30.170 1.00 87.81 206 LYS A O 1
ATOM 1598 N N . SER A 1 207 ? -10.604 7.399 28.030 1.00 81.38 207 SER A N 1
ATOM 1599 C CA . SER A 1 207 ? -11.980 7.823 28.302 1.00 81.38 207 SER A CA 1
ATOM 1600 C C . SER A 1 207 ? -12.817 6.682 28.890 1.00 81.38 207 SER A C 1
ATOM 1602 O O . SER A 1 207 ? -13.448 6.868 29.931 1.00 81.38 207 SER A O 1
ATOM 1604 N N . ALA A 1 208 ? -12.747 5.486 28.300 1.00 81.44 208 ALA A N 1
ATOM 1605 C CA . ALA A 1 208 ? -13.434 4.301 28.810 1.00 81.44 208 ALA A CA 1
ATOM 1606 C C . ALA A 1 208 ? -12.951 3.910 30.220 1.00 81.44 208 ALA A C 1
ATOM 1608 O O . ALA A 1 208 ? -13.756 3.618 31.103 1.00 81.44 208 ALA A O 1
ATOM 1609 N N . LEU A 1 209 ? -11.638 3.971 30.473 1.00 85.38 209 LEU A N 1
ATOM 1610 C CA . LEU A 1 209 ? -11.074 3.724 31.803 1.00 85.38 209 LEU A CA 1
ATOM 1611 C C . LEU A 1 209 ? -11.573 4.744 32.838 1.00 85.38 209 LEU A C 1
ATOM 1613 O O . LEU A 1 209 ? -11.887 4.372 33.969 1.00 85.38 209 LEU A O 1
ATOM 1617 N N . ALA A 1 210 ? -11.660 6.023 32.461 1.00 85.75 210 ALA A N 1
ATOM 1618 C CA . ALA A 1 210 ? -12.186 7.065 33.337 1.00 85.75 210 ALA A CA 1
ATOM 1619 C C . ALA A 1 210 ? -13.663 6.817 33.690 1.00 85.75 210 ALA A C 1
ATOM 1621 O O . ALA A 1 210 ? -14.021 6.923 34.861 1.00 85.75 210 ALA A O 1
ATOM 1622 N N . GLN A 1 211 ? -14.489 6.412 32.717 1.00 82.50 211 GLN A N 1
ATOM 1623 C CA . GLN A 1 211 ? -15.890 6.044 32.954 1.00 82.50 211 GLN A CA 1
ATOM 1624 C C . GLN A 1 211 ? -16.027 4.844 33.900 1.00 82.50 211 GLN A C 1
ATOM 1626 O O . GLN A 1 211 ? -16.808 4.909 34.846 1.00 82.50 211 GLN A O 1
ATOM 1631 N N . ASN A 1 212 ? -15.227 3.788 33.715 1.00 86.62 212 ASN A N 1
ATOM 1632 C CA . ASN A 1 212 ? -15.237 2.622 34.608 1.00 86.62 212 ASN A CA 1
ATOM 1633 C C . ASN A 1 212 ? -14.872 2.988 36.052 1.00 86.62 212 ASN A C 1
ATOM 1635 O O . ASN A 1 212 ? -15.470 2.469 36.991 1.00 86.62 212 ASN A O 1
ATOM 1639 N N . LYS A 1 213 ? -13.921 3.912 36.246 1.00 86.62 213 LYS A N 1
ATOM 1640 C CA . LYS A 1 213 ? -13.572 4.402 37.585 1.00 86.62 213 LYS A CA 1
ATOM 1641 C C . LYS A 1 213 ? -14.737 5.158 38.229 1.00 86.62 213 LYS A C 1
ATOM 1643 O O . LYS A 1 213 ? -15.001 4.960 39.409 1.00 86.62 213 LYS A O 1
ATOM 1648 N N . THR A 1 214 ? -15.441 5.995 37.466 1.00 86.12 214 THR A N 1
ATOM 1649 C CA . THR A 1 214 ? -16.636 6.696 37.957 1.00 86.12 214 THR A CA 1
ATOM 1650 C C . THR A 1 214 ? -17.757 5.722 38.317 1.00 86.12 214 THR A C 1
ATOM 1652 O O . THR A 1 214 ? -18.359 5.881 39.372 1.00 86.12 214 THR A O 1
ATOM 1655 N N . LEU A 1 215 ? -18.004 4.694 37.498 1.00 84.00 215 LEU A N 1
ATOM 1656 C CA . LEU A 1 215 ? -18.989 3.649 37.802 1.00 84.00 215 LEU A CA 1
ATOM 1657 C C . LEU A 1 215 ? -18.624 2.876 39.076 1.00 84.00 215 LEU A C 1
ATOM 1659 O O . LEU A 1 215 ? -19.467 2.723 39.950 1.00 84.00 215 LEU A O 1
ATOM 1663 N N . SER A 1 216 ? -17.355 2.494 39.243 1.00 85.94 216 SER A N 1
ATOM 1664 C CA . SER A 1 216 ? -16.884 1.824 40.462 1.00 85.94 216 SER A CA 1
ATOM 1665 C C . SER A 1 216 ? -17.059 2.678 41.723 1.00 85.94 216 SER A C 1
ATOM 1667 O O . SER A 1 216 ? -17.354 2.130 42.779 1.00 85.94 216 SER A O 1
ATOM 1669 N N . MET A 1 217 ? -16.877 4.000 41.632 1.00 87.62 217 MET A N 1
ATOM 1670 C CA . MET A 1 217 ? -17.139 4.903 42.761 1.00 87.62 217 MET A CA 1
ATOM 1671 C C . MET A 1 217 ? -18.635 4.999 43.084 1.00 87.62 217 MET A C 1
ATOM 1673 O O . MET A 1 217 ? -18.998 5.139 44.246 1.00 87.62 217 MET A O 1
ATOM 1677 N N . LEU A 1 218 ? -19.509 4.941 42.073 1.00 89.94 218 LEU A N 1
ATOM 1678 C CA . LEU A 1 218 ? -20.958 4.937 42.286 1.00 89.94 218 LEU A CA 1
ATOM 1679 C C . LEU A 1 218 ? -21.422 3.641 42.963 1.00 89.94 218 LEU A C 1
ATOM 1681 O O . LEU A 1 218 ? -22.255 3.715 43.862 1.00 89.94 218 LEU A O 1
ATOM 1685 N N . ASP A 1 219 ? -20.855 2.490 42.595 1.00 89.06 219 ASP A N 1
ATOM 1686 C CA . ASP A 1 219 ? -21.153 1.205 43.245 1.00 89.06 219 ASP A CA 1
ATOM 1687 C C . ASP A 1 219 ? -20.759 1.208 44.731 1.00 89.06 219 ASP A C 1
ATOM 1689 O O . ASP A 1 219 ? -21.535 0.761 45.571 1.00 89.06 219 ASP A O 1
ATOM 1693 N N . GLU A 1 220 ? -19.597 1.775 45.076 1.00 90.69 220 GLU A N 1
ATOM 1694 C CA . GLU A 1 220 ? -19.162 1.924 46.474 1.00 90.69 220 GLU A CA 1
ATOM 1695 C C . GLU A 1 220 ? -20.143 2.786 47.288 1.00 90.69 220 GLU A C 1
ATOM 1697 O O . GLU A 1 220 ? -20.559 2.398 48.379 1.00 90.69 220 GLU A O 1
ATOM 1702 N N . ILE A 1 221 ? -20.587 3.918 46.727 1.00 93.62 221 ILE A N 1
ATOM 1703 C CA . ILE A 1 221 ? -21.581 4.791 47.370 1.00 93.62 221 ILE A CA 1
ATOM 1704 C C . ILE A 1 221 ? -22.913 4.056 47.565 1.00 93.62 221 ILE A C 1
ATOM 1706 O O . ILE A 1 221 ? -23.539 4.189 48.615 1.00 93.62 221 ILE A O 1
ATOM 1710 N N . LEU A 1 222 ? -23.366 3.290 46.570 1.00 92.12 222 LEU A N 1
ATOM 1711 C CA . LEU A 1 222 ? -24.616 2.534 46.659 1.00 92.12 222 LEU A CA 1
ATOM 1712 C C . LEU A 1 222 ? -24.544 1.432 47.725 1.00 92.12 222 LEU A C 1
ATOM 1714 O O . LEU A 1 222 ? -25.513 1.237 48.459 1.00 92.12 222 LEU A O 1
ATOM 1718 N N . GLU A 1 223 ? -23.402 0.756 47.851 1.00 93.62 223 GLU A N 1
ATOM 1719 C CA . GLU A 1 223 ? -23.151 -0.240 48.897 1.00 93.62 223 GLU A CA 1
ATOM 1720 C C . GLU A 1 223 ? -23.217 0.394 50.299 1.00 93.62 223 GLU A C 1
ATOM 1722 O O . GLU A 1 223 ? -23.843 -0.151 51.214 1.00 93.62 223 GLU A O 1
ATOM 1727 N N . ASP A 1 224 ? -22.624 1.578 50.464 1.00 95.00 224 ASP A N 1
ATOM 1728 C CA . ASP A 1 224 ? -22.647 2.318 51.726 1.00 95.00 224 ASP A CA 1
ATOM 1729 C C . ASP A 1 224 ? -24.046 2.840 52.072 1.00 95.00 224 ASP A C 1
ATOM 1731 O O . ASP A 1 224 ? -24.472 2.729 53.225 1.00 95.00 224 ASP A O 1
ATOM 1735 N N . VAL A 1 225 ? -24.801 3.336 51.085 1.00 95.62 225 VAL A N 1
ATOM 1736 C CA . VAL A 1 225 ? -26.213 3.715 51.262 1.00 95.62 225 VAL A CA 1
ATOM 1737 C C . VAL A 1 225 ? -27.050 2.504 51.671 1.00 95.62 225 VAL A C 1
ATOM 1739 O O . VAL A 1 225 ? -27.874 2.627 52.574 1.00 95.62 225 VAL A O 1
ATOM 1742 N N . ARG A 1 226 ? -26.815 1.327 51.078 1.00 91.81 226 ARG A N 1
ATOM 1743 C CA . ARG A 1 226 ? -27.506 0.084 51.453 1.00 91.81 226 ARG A CA 1
ATOM 1744 C C . ARG A 1 226 ? -27.232 -0.288 52.909 1.00 91.81 226 ARG A C 1
ATOM 1746 O O . ARG A 1 226 ? -28.166 -0.496 53.668 1.00 91.81 226 ARG A O 1
ATOM 1753 N N . ARG A 1 227 ? -25.966 -0.260 53.338 1.00 94.12 227 ARG A N 1
ATOM 1754 C CA . ARG A 1 227 ? -25.595 -0.521 54.743 1.00 94.12 227 ARG A CA 1
ATOM 1755 C C . ARG A 1 227 ? -26.125 0.523 55.720 1.00 94.12 227 ARG A C 1
ATOM 1757 O O . ARG A 1 227 ? -26.292 0.218 56.898 1.00 94.12 227 ARG A O 1
ATOM 1764 N N . ALA A 1 228 ? -26.267 1.773 55.290 1.00 94.88 228 ALA A N 1
ATOM 1765 C CA . ALA A 1 228 ? -26.860 2.819 56.113 1.00 94.88 228 ALA A CA 1
ATOM 1766 C C . ALA A 1 228 ? -28.376 2.621 56.241 1.00 94.88 228 ALA A C 1
ATOM 1768 O O . ALA A 1 228 ? -28.911 2.804 57.328 1.00 94.88 228 ALA A O 1
ATOM 1769 N N . ALA A 1 229 ? -29.042 2.200 55.164 1.00 93.94 229 ALA A N 1
ATOM 1770 C CA . ALA A 1 229 ? -30.459 1.859 55.173 1.00 93.94 229 ALA A CA 1
ATOM 1771 C C . ALA A 1 229 ? -30.747 0.630 56.051 1.00 93.94 229 ALA A C 1
ATOM 1773 O O . ALA A 1 229 ? -31.624 0.720 56.900 1.00 93.94 229 ALA A O 1
ATOM 1774 N N . ASP A 1 230 ? -29.963 -0.448 55.925 1.00 91.62 230 ASP A N 1
ATOM 1775 C CA . ASP A 1 230 ? -30.108 -1.657 56.755 1.00 91.62 230 ASP A CA 1
ATOM 1776 C C . ASP A 1 230 ? -29.941 -1.329 58.255 1.00 91.62 230 ASP A C 1
ATOM 1778 O O . ASP A 1 230 ? -30.709 -1.788 59.094 1.00 91.62 230 ASP A O 1
ATOM 1782 N N . ARG A 1 231 ? -28.963 -0.478 58.603 1.00 90.62 231 ARG A N 1
ATOM 1783 C CA . ARG A 1 231 ? -28.761 -0.013 59.989 1.00 90.62 231 ARG A CA 1
ATOM 1784 C C . ARG A 1 231 ? -29.894 0.868 60.495 1.00 90.62 231 ARG A C 1
ATOM 1786 O O . ARG A 1 231 ? -30.280 0.763 61.651 1.00 90.62 231 ARG A O 1
ATOM 1793 N N . LEU A 1 232 ? -30.410 1.748 59.644 1.00 89.94 232 LEU A N 1
ATOM 1794 C CA . LEU A 1 232 ? -31.543 2.592 59.997 1.00 89.94 232 LEU A CA 1
ATOM 1795 C C . LEU A 1 232 ? -32.812 1.754 60.209 1.00 89.94 232 LEU A C 1
ATOM 1797 O O . LEU A 1 232 ? -33.609 2.080 61.080 1.00 89.94 232 LEU A O 1
ATOM 1801 N N . GLU A 1 233 ? -33.004 0.689 59.431 1.00 85.25 233 GLU A N 1
ATOM 1802 C CA . GLU A 1 233 ? -34.104 -0.259 59.619 1.00 85.25 233 GLU A CA 1
ATOM 1803 C C . GLU A 1 233 ? -33.999 -0.974 60.973 1.00 85.25 233 GLU A C 1
ATOM 1805 O O . GLU A 1 233 ? -34.985 -1.001 61.705 1.00 85.25 233 GLU A O 1
ATOM 1810 N N . GLU A 1 234 ? -32.802 -1.433 61.355 1.00 84.19 234 GLU A N 1
ATOM 1811 C CA . GLU A 1 234 ? -32.531 -2.029 62.675 1.00 84.19 234 GLU A CA 1
ATOM 1812 C C . GLU A 1 234 ? -32.808 -1.035 63.824 1.00 84.19 234 GLU A C 1
ATOM 1814 O O . GLU A 1 234 ? -33.540 -1.355 64.760 1.00 84.19 234 GLU A O 1
ATOM 1819 N N . GLU A 1 235 ? -32.321 0.210 63.725 1.00 81.19 235 GLU A N 1
ATOM 1820 C CA . GLU A 1 235 ? -32.584 1.259 64.727 1.00 81.19 235 GLU A CA 1
ATOM 1821 C C . GLU A 1 235 ? -34.080 1.624 64.826 1.00 81.19 235 GLU A C 1
ATOM 1823 O O . GLU A 1 235 ? -34.589 1.907 65.916 1.00 81.19 235 GLU A O 1
ATOM 1828 N N . ILE A 1 236 ? -34.812 1.617 63.705 1.00 79.50 236 ILE A N 1
ATOM 1829 C CA . ILE A 1 236 ? -36.259 1.869 63.689 1.00 79.50 236 ILE A CA 1
ATOM 1830 C C . ILE A 1 236 ? -37.035 0.681 64.267 1.00 79.50 236 ILE A C 1
ATOM 1832 O O . ILE A 1 236 ? -37.984 0.920 65.016 1.00 79.50 236 ILE A O 1
ATOM 1836 N N . GLU A 1 237 ? -36.675 -0.569 63.958 1.00 72.81 237 GLU A N 1
ATOM 1837 C CA . GLU A 1 237 ? -37.299 -1.753 64.565 1.00 72.81 237 GLU A CA 1
ATOM 1838 C C . GLU A 1 237 ? -37.111 -1.746 66.087 1.00 72.81 237 GLU A C 1
ATOM 1840 O O . GLU A 1 237 ? -38.099 -1.840 66.823 1.00 72.81 237 GLU A O 1
ATOM 1845 N N . ASP A 1 238 ? -35.890 -1.515 66.572 1.00 69.00 238 ASP A N 1
ATOM 1846 C CA . ASP A 1 238 ? -35.593 -1.458 68.006 1.00 69.00 238 ASP A CA 1
ATOM 1847 C C . ASP A 1 238 ? -36.384 -0.341 68.716 1.00 69.00 238 ASP A C 1
ATOM 1849 O O . ASP A 1 238 ? -36.967 -0.545 69.787 1.00 69.00 238 ASP A O 1
ATOM 1853 N N . HIS A 1 239 ? -36.499 0.842 68.104 1.00 65.06 239 HIS A N 1
ATOM 1854 C CA . HIS A 1 239 ? -37.233 1.972 68.687 1.00 65.06 239 HIS A CA 1
ATOM 1855 C C . HIS A 1 239 ? -38.761 1.899 68.509 1.00 65.06 239 HIS A C 1
ATOM 1857 O O . HIS A 1 239 ? -39.509 2.467 69.316 1.00 65.06 239 HIS A O 1
ATOM 1863 N N . ALA A 1 240 ? -39.264 1.178 67.504 1.00 61.12 240 ALA A N 1
ATOM 1864 C CA . ALA A 1 240 ? -40.691 0.899 67.351 1.00 61.12 240 ALA A CA 1
ATOM 1865 C C . ALA A 1 240 ? -41.196 -0.088 68.421 1.00 61.12 240 ALA A C 1
ATOM 1867 O O . ALA A 1 240 ? -42.329 0.048 68.901 1.00 61.12 240 ALA A O 1
ATOM 1868 N N . PHE A 1 241 ? -40.358 -1.036 68.854 1.00 56.78 241 PHE A N 1
ATOM 1869 C CA . PHE A 1 241 ? -40.672 -1.949 69.957 1.00 56.78 241 PHE A CA 1
ATOM 1870 C C . PHE A 1 241 ? -40.617 -1.268 71.334 1.00 56.78 241 PHE A C 1
ATOM 1872 O O . PHE A 1 241 ? -41.497 -1.511 72.169 1.00 56.78 241 PHE A O 1
ATOM 1879 N N . ASP A 1 242 ? -39.663 -0.363 71.566 1.00 57.19 242 ASP A N 1
ATOM 1880 C CA . ASP A 1 242 ? -39.561 0.373 72.835 1.00 57.19 242 ASP A CA 1
ATOM 1881 C C . ASP A 1 242 ? -40.738 1.335 73.071 1.00 57.19 242 ASP A C 1
ATOM 1883 O O . ASP A 1 242 ? -41.260 1.416 74.191 1.00 57.19 242 ASP A O 1
ATOM 1887 N N . ASN A 1 243 ? -41.239 1.996 72.022 1.00 54.94 243 ASN A N 1
ATOM 1888 C CA . ASN A 1 243 ? -42.439 2.832 72.130 1.00 54.94 243 ASN A CA 1
ATOM 1889 C C . ASN A 1 243 ? -43.699 2.012 72.458 1.00 54.94 243 ASN A C 1
ATOM 1891 O O . ASN A 1 243 ? -44.541 2.460 73.233 1.00 54.94 243 ASN A O 1
ATOM 1895 N N . ASN A 1 244 ? -43.830 0.783 71.950 1.00 52.94 244 ASN A N 1
ATOM 1896 C CA . ASN A 1 244 ? -44.983 -0.072 72.262 1.00 52.94 244 ASN A CA 1
ATOM 1897 C C . ASN A 1 244 ? -44.961 -0.585 73.718 1.00 52.94 244 ASN A C 1
ATOM 1899 O O . ASN A 1 244 ? -46.008 -0.743 74.354 1.00 52.94 244 ASN A O 1
ATOM 1903 N N . LYS A 1 245 ? -43.763 -0.786 74.279 1.00 53.12 245 LYS A N 1
ATOM 1904 C CA . LYS A 1 245 ? -43.564 -1.232 75.666 1.00 53.12 245 LYS A CA 1
ATOM 1905 C C . LYS A 1 245 ? -43.858 -0.131 76.691 1.00 53.12 245 LYS A C 1
ATOM 1907 O O . LYS A 1 245 ? -44.419 -0.425 77.745 1.00 53.12 245 LYS A O 1
ATOM 1912 N N . GLN A 1 246 ? -43.544 1.128 76.375 1.00 52.75 246 GLN A N 1
ATOM 1913 C CA . GLN A 1 246 ? -43.881 2.274 77.232 1.00 52.75 246 GLN A CA 1
ATOM 1914 C C . GLN A 1 246 ? -45.386 2.585 77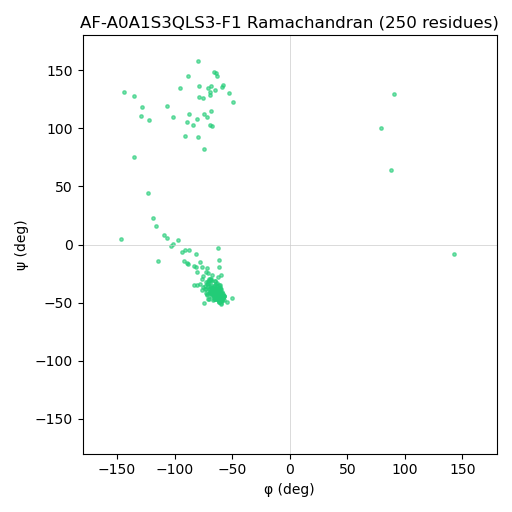.233 1.00 52.75 246 GLN A C 1
ATOM 1916 O O . GLN A 1 246 ? -45.941 2.902 78.285 1.00 52.75 246 GLN A O 1
ATOM 1921 N N . VAL A 1 247 ? -46.079 2.410 76.100 1.00 54.84 247 VAL A N 1
ATOM 1922 C CA . VAL A 1 247 ? -47.538 2.618 76.014 1.00 54.84 247 VAL A CA 1
ATOM 1923 C C . VAL A 1 247 ? -48.316 1.548 76.804 1.00 54.84 247 VAL A C 1
ATOM 1925 O O . VAL A 1 247 ? -49.345 1.859 77.398 1.00 54.84 247 VAL A O 1
ATOM 1928 N N . HIS A 1 248 ? -47.801 0.317 76.918 1.00 50.09 248 HIS A N 1
ATOM 1929 C CA . HIS A 1 248 ? -48.410 -0.739 77.748 1.00 50.09 248 H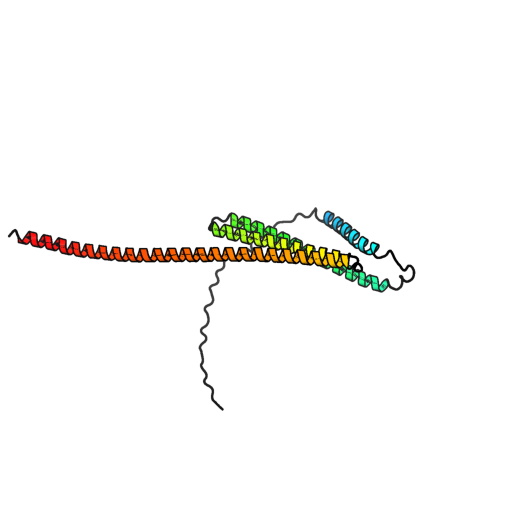IS A CA 1
ATOM 1930 C C . HIS A 1 248 ? -48.151 -0.607 79.262 1.00 50.09 248 HIS A C 1
ATOM 1932 O O . HIS A 1 248 ? -48.849 -1.246 80.046 1.00 50.09 248 HIS A O 1
ATOM 1938 N N . GLN A 1 249 ? -47.191 0.214 79.702 1.00 50.94 249 GLN A N 1
ATOM 1939 C CA . GLN A 1 249 ? -46.912 0.445 81.131 1.00 50.94 249 GLN A CA 1
ATOM 1940 C C . GLN A 1 249 ? -47.643 1.663 81.722 1.00 50.94 249 GLN A C 1
ATOM 1942 O O . GLN A 1 249 ? -47.605 1.861 82.932 1.00 50.94 249 GLN A O 1
ATOM 1947 N N . GLN A 1 250 ? -48.336 2.463 80.905 1.00 47.78 250 GLN A N 1
ATOM 1948 C CA . GLN A 1 250 ? -49.153 3.597 81.366 1.00 47.78 250 GLN A CA 1
ATOM 1949 C C . GLN A 1 250 ? -50.653 3.270 81.510 1.00 47.78 250 GLN A C 1
ATOM 1951 O O . GLN A 1 250 ? -51.440 4.160 81.826 1.00 47.78 250 GLN A O 1
ATOM 1956 N N . GLN A 1 251 ? -51.063 2.013 81.301 1.00 48.34 251 GLN A N 1
ATOM 1957 C CA . GLN A 1 251 ? -52.462 1.563 81.415 1.00 48.34 251 GLN A CA 1
ATOM 1958 C C . GLN A 1 251 ? -52.725 0.524 82.521 1.00 48.34 251 GLN A C 1
ATOM 1960 O O . GLN A 1 251 ? -53.795 -0.083 82.541 1.00 48.34 251 GLN A O 1
ATOM 1965 N N . THR A 1 252 ? -51.803 0.356 83.471 1.00 41.03 252 THR A N 1
ATOM 1966 C CA . THR A 1 252 ? -52.043 -0.394 84.720 1.00 41.03 252 THR A CA 1
ATOM 1967 C C . THR A 1 252 ? -51.992 0.514 85.930 1.00 41.03 252 THR A C 1
ATOM 1969 O O . THR A 1 252 ? -50.990 1.257 86.027 1.00 41.03 252 THR A O 1
#

Solvent-accessible surface area (backbone atoms only — not comparable to full-atom values): 14998 Å² total; per-residue (Å²): 143,82,83,88,81,89,78,90,77,85,81,79,80,80,82,79,82,80,87,75,93,69,84,67,92,83,76,81,84,81,91,80,91,82,86,86,85,70,67,70,64,61,57,51,53,55,50,50,54,50,49,52,56,60,48,51,61,56,59,71,72,67,79,74,88,73,92,83,74,56,82,80,57,50,73,61,46,50,57,54,49,52,52,50,51,49,51,51,53,51,50,53,51,50,52,58,47,50,56,53,50,51,54,50,49,42,53,50,38,52,53,49,28,59,47,45,68,66,46,78,89,49,54,72,70,58,30,50,51,54,29,51,53,36,50,50,55,43,50,52,58,51,49,52,52,50,52,54,52,50,53,51,54,53,50,50,52,64,69,70,45,64,85,85,39,60,65,60,53,50,50,55,51,48,55,52,53,51,54,50,49,54,50,51,55,51,51,49,50,56,50,52,52,52,53,51,53,52,50,54,51,53,50,51,54,53,51,53,52,52,51,52,53,52,53,54,53,50,52,53,51,51,53,52,51,48,56,50,50,55,50,50,50,53,55,47,52,57,52,56,52,52,55,55,56,56,61,64,63,75,75,114